Protein AF-S9SAC8-F1 (afdb_monomer)

InterPro domains:
  IPR001254 Serine proteases, trypsin domain [PF00089] (127-280)
  IPR008256 Peptidase S1B [PR00839] (104-121)
  IPR008256 Peptidase S1B [PR00839] (129-146)
  IPR009003 Peptidase S1, PA clan [SSF50494] (90-296)
  IPR018114 Serine proteases, trypsin family, histidine active site [PS00134] (140-145)
  IPR033116 Serine proteases, trypsin family, serine active site [PS00135] (265-276)
  IPR050966 Glutamyl Endopeptidase [PTHR15462] (78-291)

Secondary structure (DSSP, 8-state):
------------S-STTTTSSS--STTTS-S-SPTTS-HHHHGGGGGGTT----STTTTSSS--SPP-SS----SSSPTTS-HHHHT-SB--TTS-SBSTTB---EE--TTSTTGGGEEEEE-TTS-EEEEEE-SSSEEEE-SGGGB-TTS-B---SEEEET-BTTB-SEEEEEEEEE--TTTTTTTS-GGG--EEEEESS-HHHHH--PPB-PPPHHHHHHHHHH-EEEEEEE--GGGTT--EEEEEEEEEEE-TTSEEEE---B-TT-TTPEEEEEETTEEEEEEEEEEEE-HHHHT-SS--EEEEEETTTTHHHHHHHHHHHHHHHHTT-

Structure (mmCIF, N/CA/C/O backbone):
data_AF-S9SAC8-F1
#
_entry.id   AF-S9SAC8-F1
#
loop_
_atom_site.group_PDB
_atom_site.id
_atom_site.type_symbol
_atom_site.label_atom_id
_atom_site.label_alt_id
_atom_site.label_comp_id
_atom_site.label_asym_id
_atom_site.label_entity_id
_atom_site.label_seq_id
_atom_site.pdbx_PDB_ins_code
_atom_site.Cartn_x
_atom_site.Cartn_y
_atom_site.Cartn_z
_atom_site.occupancy
_atom_site.B_iso_or_equiv
_atom_site.auth_seq_id
_atom_site.auth_comp_id
_atom_site.auth_asym_id
_atom_site.auth_atom_id
_atom_site.pdbx_PDB_model_num
ATOM 1 N N . MET A 1 1 ? 20.741 -6.546 -42.392 1.00 36.16 1 MET A N 1
ATOM 2 C CA . MET A 1 1 ? 21.528 -6.594 -41.144 1.00 36.16 1 MET A CA 1
ATOM 3 C C . MET A 1 1 ? 22.143 -5.224 -40.923 1.00 36.16 1 MET A C 1
ATOM 5 O O . MET A 1 1 ? 23.195 -4.931 -41.472 1.00 36.16 1 MET A O 1
ATOM 9 N N . GLN A 1 2 ? 21.424 -4.373 -40.199 1.00 28.41 2 GLN A N 1
ATOM 10 C CA . GLN A 1 2 ? 21.960 -3.175 -39.559 1.00 28.41 2 GLN A CA 1
ATOM 11 C C . GLN A 1 2 ? 21.832 -3.422 -38.054 1.00 28.41 2 GLN A C 1
ATOM 13 O O . GLN A 1 2 ? 20.775 -3.898 -37.636 1.00 28.41 2 GLN A O 1
ATOM 18 N N . PRO A 1 3 ? 22.876 -3.168 -37.254 1.00 33.19 3 PRO A N 1
ATOM 19 C CA . PRO A 1 3 ? 22.752 -3.223 -35.812 1.00 33.19 3 PRO A CA 1
ATOM 20 C C . PRO A 1 3 ? 21.900 -2.030 -35.378 1.00 33.19 3 PRO A C 1
ATOM 22 O O . PRO A 1 3 ? 22.260 -0.879 -35.628 1.00 33.19 3 PRO A O 1
ATOM 25 N N . ILE A 1 4 ? 20.765 -2.301 -34.740 1.00 35.22 4 ILE A N 1
ATOM 26 C CA . ILE A 1 4 ? 20.113 -1.313 -33.885 1.00 35.22 4 ILE A CA 1
ATOM 27 C C . ILE A 1 4 ? 20.944 -1.306 -32.606 1.00 35.22 4 ILE A C 1
ATOM 29 O O . ILE A 1 4 ? 20.707 -2.072 -31.680 1.00 35.22 4 ILE A O 1
ATOM 33 N N . ALA A 1 5 ? 22.010 -0.508 -32.611 1.00 33.84 5 ALA A N 1
ATOM 34 C CA . ALA A 1 5 ? 22.588 -0.041 -31.370 1.00 33.84 5 ALA A CA 1
ATOM 35 C C . ALA A 1 5 ? 21.496 0.796 -30.699 1.00 33.84 5 ALA A C 1
ATOM 37 O O . ALA A 1 5 ? 21.160 1.877 -31.192 1.00 33.84 5 ALA A O 1
ATOM 38 N N . GLY A 1 6 ? 20.907 0.272 -29.625 1.00 34.03 6 GLY A N 1
ATOM 39 C CA . GLY A 1 6 ? 20.187 1.083 -28.657 1.00 34.03 6 GLY A CA 1
ATOM 40 C C . GLY A 1 6 ? 21.189 2.069 -28.078 1.00 34.03 6 GLY A C 1
ATOM 41 O O . GLY A 1 6 ? 21.917 1.763 -27.141 1.00 34.03 6 GLY A O 1
ATOM 42 N N . ALA A 1 7 ? 21.320 3.220 -28.727 1.00 35.00 7 ALA A N 1
ATOM 43 C CA . ALA A 1 7 ? 22.048 4.335 -28.174 1.00 35.00 7 ALA A CA 1
ATOM 44 C C . ALA A 1 7 ? 21.363 4.686 -26.852 1.00 35.00 7 ALA A C 1
ATOM 46 O O . ALA A 1 7 ? 20.216 5.132 -26.867 1.00 35.00 7 ALA A O 1
ATOM 47 N N . LEU A 1 8 ? 22.081 4.497 -25.742 1.00 41.84 8 LEU A N 1
ATOM 48 C CA . LEU A 1 8 ? 21.959 5.337 -24.556 1.00 41.84 8 LEU A CA 1
ATOM 49 C C . LEU A 1 8 ? 21.959 6.785 -25.070 1.00 41.84 8 LEU A C 1
ATOM 51 O O . LEU A 1 8 ? 23.011 7.339 -25.397 1.00 41.84 8 LEU A O 1
ATOM 55 N N . ARG A 1 9 ? 20.779 7.361 -25.315 1.00 43.81 9 ARG A N 1
ATOM 56 C CA . ARG A 1 9 ? 20.676 8.780 -25.646 1.00 43.81 9 ARG A CA 1
ATOM 57 C C . ARG A 1 9 ? 21.085 9.506 -24.372 1.00 43.81 9 ARG A C 1
ATOM 59 O O . ARG A 1 9 ? 20.457 9.301 -23.347 1.00 43.81 9 ARG A O 1
ATOM 66 N N . GLY A 1 10 ? 22.192 10.241 -24.481 1.00 51.31 10 GLY A N 1
ATOM 67 C CA . GLY A 1 10 ? 22.962 10.826 -23.390 1.00 51.31 10 GLY A CA 1
ATOM 68 C C . GLY A 1 10 ? 22.128 11.350 -22.234 1.00 51.31 10 GLY A C 1
ATOM 69 O O . GLY A 1 10 ? 21.327 12.262 -22.418 1.00 51.31 10 GLY A O 1
ATOM 70 N N . GLY A 1 11 ? 22.387 10.778 -21.066 1.00 62.06 11 GLY A N 1
ATOM 71 C CA . GLY A 1 11 ? 22.241 11.498 -19.819 1.00 62.06 11 GLY A CA 1
ATOM 72 C C . GLY A 1 11 ? 23.550 12.209 -19.473 1.00 62.06 11 GLY A C 1
ATOM 73 O O . GLY A 1 11 ? 24.598 11.945 -20.076 1.00 62.06 11 GLY A O 1
ATOM 74 N N . ASP A 1 12 ? 23.465 13.145 -18.544 1.00 84.31 12 ASP A N 1
ATOM 75 C CA . ASP A 1 12 ? 24.594 13.844 -17.951 1.00 84.31 12 ASP A CA 1
ATOM 76 C C . ASP A 1 12 ? 24.510 13.755 -16.422 1.00 84.31 12 ASP A C 1
ATOM 78 O O . ASP A 1 12 ? 23.585 13.169 -15.876 1.00 84.31 12 ASP A O 1
ATOM 82 N N . ASP A 1 13 ? 25.485 14.329 -15.727 1.00 90.69 13 ASP A N 1
ATOM 83 C CA . ASP A 1 13 ? 25.474 14.446 -14.265 1.00 90.69 13 ASP A CA 1
ATOM 84 C C . ASP A 1 13 ? 25.102 15.884 -13.870 1.00 90.69 13 ASP A C 1
ATOM 86 O O . ASP A 1 13 ? 25.772 16.535 -13.064 1.00 90.69 13 ASP A O 1
ATOM 90 N N . SER A 1 14 ? 24.094 16.460 -14.541 1.00 92.50 14 SER A N 1
ATOM 91 C CA . SER A 1 14 ? 23.656 17.835 -14.266 1.00 92.50 14 SER A CA 1
ATOM 92 C C . SER A 1 14 ? 22.873 17.966 -12.960 1.00 92.50 14 SER A C 1
ATOM 94 O O . SER A 1 14 ? 22.713 19.087 -12.460 1.00 92.50 14 SER A O 1
ATOM 96 N N . CYS A 1 15 ? 22.406 16.855 -12.383 1.00 91.19 15 CYS A N 1
ATOM 97 C CA . CYS A 1 15 ? 21.788 16.862 -11.072 1.00 91.19 15 CYS A CA 1
ATOM 98 C C . CYS A 1 15 ? 22.808 17.196 -9.981 1.00 91.19 15 CYS A C 1
ATOM 100 O O . CYS A 1 15 ? 23.969 16.797 -10.028 1.00 91.19 15 CYS A O 1
ATOM 102 N N . ARG A 1 16 ? 22.366 17.913 -8.942 1.00 91.62 16 ARG A N 1
ATOM 103 C CA . ARG A 1 16 ? 23.227 18.230 -7.792 1.00 91.62 16 ARG A CA 1
ATOM 104 C C . ARG A 1 16 ? 23.744 16.970 -7.091 1.00 91.62 16 ARG A C 1
ATOM 106 O O . ARG A 1 16 ? 24.840 17.023 -6.538 1.00 91.62 16 ARG A O 1
ATOM 113 N N . TRP A 1 17 ? 22.942 15.913 -7.087 1.00 86.19 17 TRP A N 1
ATOM 114 C CA . TRP A 1 17 ? 23.217 14.674 -6.372 1.00 86.19 17 TRP A CA 1
ATOM 115 C C . TRP A 1 17 ? 23.860 13.592 -7.243 1.00 86.19 17 TRP A C 1
ATOM 117 O O . TRP A 1 17 ? 24.130 12.517 -6.750 1.00 86.19 17 TRP A O 1
ATOM 127 N N . ALA A 1 18 ? 24.240 13.906 -8.488 1.00 87.62 18 ALA A N 1
ATOM 128 C CA . ALA A 1 18 ? 24.724 12.927 -9.465 1.00 87.62 18 ALA A CA 1
ATOM 129 C C . ALA A 1 18 ? 26.070 12.220 -9.151 1.00 87.62 18 ALA A C 1
ATOM 131 O O . ALA A 1 18 ? 26.739 11.699 -10.045 1.00 87.62 18 ALA A O 1
ATOM 132 N N . SER A 1 19 ? 26.594 12.354 -7.933 1.00 86.94 19 SER A N 1
ATOM 133 C CA . SER A 1 19 ? 27.869 11.774 -7.487 1.00 86.94 19 SER A CA 1
ATOM 134 C C . SER A 1 19 ? 27.909 11.598 -5.961 1.00 86.94 19 SER A C 1
ATOM 136 O O . SER A 1 19 ? 28.981 11.716 -5.347 1.00 86.94 19 SER A O 1
ATOM 138 N N . ASP A 1 20 ? 26.755 11.406 -5.326 1.00 82.44 20 ASP A N 1
ATOM 139 C CA . ASP A 1 20 ? 26.636 11.173 -3.887 1.00 82.44 20 ASP A CA 1
ATOM 140 C C . ASP A 1 20 ? 26.547 9.684 -3.505 1.00 82.44 20 ASP A C 1
ATOM 142 O O . ASP A 1 20 ? 26.630 9.361 -2.317 1.00 82.44 20 ASP A O 1
ATOM 146 N N . ARG A 1 21 ? 26.591 8.796 -4.511 1.00 81.88 21 ARG A N 1
ATOM 147 C CA . ARG A 1 21 ? 26.538 7.325 -4.428 1.00 81.88 21 ARG A CA 1
ATOM 148 C C . ARG A 1 21 ? 25.141 6.747 -4.208 1.00 81.88 21 ARG A C 1
ATOM 150 O O . ARG A 1 21 ? 25.050 5.551 -3.919 1.00 81.88 21 ARG A O 1
ATOM 157 N N . ALA A 1 22 ? 24.091 7.540 -4.365 1.00 80.88 22 ALA A N 1
ATOM 158 C CA . ALA A 1 22 ? 22.723 7.059 -4.467 1.00 80.88 22 ALA A CA 1
ATOM 159 C C . ALA A 1 22 ? 22.207 7.283 -5.890 1.00 80.88 22 ALA A C 1
ATOM 161 O O . ALA A 1 22 ? 22.483 8.306 -6.497 1.00 80.88 22 ALA A O 1
ATOM 162 N N . CYS A 1 23 ? 21.458 6.320 -6.436 1.00 83.88 23 CYS A N 1
ATOM 163 C CA . CYS A 1 23 ? 20.721 6.584 -7.665 1.00 83.88 23 CYS A CA 1
ATOM 164 C C . CYS A 1 23 ? 19.490 7.437 -7.336 1.00 83.88 23 CYS A C 1
ATOM 166 O O . CYS A 1 23 ? 18.627 7.021 -6.556 1.00 83.88 23 CYS A O 1
ATOM 168 N N . ASP A 1 24 ? 19.383 8.599 -7.972 1.00 82.81 24 ASP A N 1
ATOM 169 C CA . ASP A 1 24 ? 18.360 9.607 -7.689 1.00 82.81 24 ASP A CA 1
ATOM 170 C C . ASP A 1 24 ? 17.389 9.857 -8.845 1.00 82.81 24 ASP A C 1
ATOM 172 O O . ASP A 1 24 ? 16.493 10.704 -8.758 1.00 82.81 24 ASP A O 1
ATOM 176 N N . GLU A 1 25 ? 17.531 9.115 -9.938 1.00 85.88 25 GLU A N 1
ATOM 177 C CA . GLU A 1 25 ? 16.622 9.208 -11.074 1.00 85.88 25 GLU A CA 1
ATOM 178 C C . GLU A 1 25 ? 15.239 8.594 -10.778 1.00 85.88 25 GLU A C 1
ATOM 180 O O . GLU A 1 25 ? 15.109 7.636 -10.006 1.00 85.88 25 GLU A O 1
ATOM 185 N N . PRO A 1 26 ? 14.168 9.126 -11.391 1.00 80.94 26 PRO A N 1
ATOM 186 C CA . PRO A 1 26 ? 12.811 8.663 -11.139 1.00 80.94 26 PRO A CA 1
ATOM 187 C C . PRO A 1 26 ? 12.609 7.220 -11.614 1.00 80.94 26 PRO A C 1
ATOM 189 O O . PRO A 1 26 ? 12.956 6.857 -12.735 1.00 80.94 26 PRO A O 1
ATOM 192 N N . GLY A 1 27 ? 11.991 6.406 -10.756 1.00 76.44 27 GLY A N 1
ATOM 193 C CA . GLY A 1 27 ? 11.605 5.023 -11.055 1.00 76.44 27 GLY A CA 1
ATOM 194 C C . GLY A 1 27 ? 12.731 3.984 -10.971 1.00 76.44 27 GLY A C 1
ATOM 195 O O . GLY A 1 27 ? 12.483 2.802 -11.158 1.00 76.44 27 GLY A O 1
ATOM 196 N N . ILE A 1 28 ? 13.969 4.391 -10.705 1.00 79.50 28 ILE A N 1
ATOM 197 C CA . ILE A 1 28 ? 15.090 3.464 -10.448 1.00 79.50 28 ILE A CA 1
ATOM 198 C C . ILE A 1 28 ? 15.905 3.859 -9.211 1.00 79.50 28 ILE A C 1
ATOM 200 O O . ILE A 1 28 ? 16.907 3.222 -8.888 1.00 79.50 28 ILE A O 1
ATOM 204 N N . GLY A 1 29 ? 15.468 4.926 -8.547 1.00 77.25 29 GLY A N 1
ATOM 205 C CA . GLY A 1 29 ? 16.152 5.637 -7.487 1.00 77.25 29 GLY A CA 1
ATOM 206 C C . GLY A 1 29 ? 15.180 6.503 -6.685 1.00 77.25 29 GLY A C 1
ATOM 207 O O . GLY A 1 29 ? 13.957 6.347 -6.774 1.00 77.25 29 GLY A O 1
ATOM 208 N N . THR A 1 30 ? 15.708 7.448 -5.908 1.00 74.62 30 THR A N 1
ATOM 209 C CA . THR A 1 30 ? 14.894 8.302 -5.017 1.00 74.62 30 THR A CA 1
ATOM 210 C C . THR A 1 30 ? 13.912 9.207 -5.781 1.00 74.62 30 THR A C 1
ATOM 212 O O . THR A 1 30 ? 12.846 9.572 -5.267 1.00 74.62 30 THR A O 1
ATOM 215 N N . GLY A 1 31 ? 14.232 9.537 -7.036 1.00 79.31 31 GLY A N 1
ATOM 216 C CA . GLY A 1 31 ? 13.448 10.416 -7.897 1.00 79.31 31 GLY A CA 1
ATOM 217 C C . GLY A 1 31 ? 13.612 11.908 -7.602 1.00 79.31 31 GLY A C 1
ATOM 218 O O . GLY A 1 31 ? 12.776 12.691 -8.052 1.00 79.31 31 GLY A O 1
ATOM 219 N N . VAL A 1 32 ? 14.642 12.319 -6.848 1.00 82.06 32 VAL A N 1
ATOM 220 C CA . VAL A 1 32 ? 14.939 13.748 -6.613 1.00 82.06 32 VAL A CA 1
ATOM 221 C C . VAL A 1 32 ? 15.622 14.415 -7.810 1.00 82.06 32 VAL A C 1
ATOM 223 O O . VAL A 1 32 ? 15.560 15.640 -7.958 1.00 82.06 32 VAL A O 1
ATOM 226 N N . CYS A 1 33 ? 16.258 13.626 -8.675 1.00 85.81 33 CYS A N 1
ATOM 227 C CA . CYS A 1 33 ? 16.844 14.085 -9.925 1.00 85.81 33 CYS A CA 1
ATOM 228 C C . CYS A 1 33 ? 15.852 13.972 -11.084 1.00 85.81 33 CYS A C 1
ATOM 230 O O . CYS A 1 33 ? 14.841 13.274 -11.024 1.00 85.81 33 CYS A O 1
ATOM 232 N N . ALA A 1 34 ? 16.142 14.690 -12.168 1.00 88.19 34 ALA A N 1
ATOM 233 C CA . ALA A 1 34 ? 15.428 14.481 -13.416 1.00 88.19 34 ALA A CA 1
ATOM 234 C C . ALA A 1 34 ? 15.948 13.205 -14.093 1.00 88.19 34 ALA A C 1
ATOM 236 O O . ALA A 1 34 ? 17.098 12.809 -13.910 1.00 88.19 34 ALA A O 1
ATOM 237 N N . ASP A 1 35 ? 15.099 12.573 -14.896 1.00 89.50 35 ASP A N 1
ATOM 238 C CA . ASP A 1 35 ? 15.504 11.424 -15.703 1.00 89.50 35 ASP A CA 1
ATOM 239 C C . ASP A 1 35 ? 16.717 11.769 -16.579 1.00 89.50 35 ASP A C 1
ATOM 241 O O . ASP A 1 35 ? 16.740 12.806 -17.253 1.00 89.50 35 ASP A O 1
ATOM 245 N N . GLY A 1 36 ? 17.740 10.915 -16.548 1.00 88.38 36 GLY A N 1
ATOM 246 C CA . GLY A 1 36 ? 18.975 11.149 -17.288 1.00 88.38 36 GLY A CA 1
ATOM 247 C C . GLY A 1 36 ? 19.956 12.150 -16.682 1.00 88.38 36 GLY A C 1
ATOM 248 O O . GLY A 1 36 ? 20.924 12.451 -17.375 1.00 88.38 36 GLY A O 1
ATOM 249 N N . THR A 1 37 ? 19.737 12.692 -15.477 1.0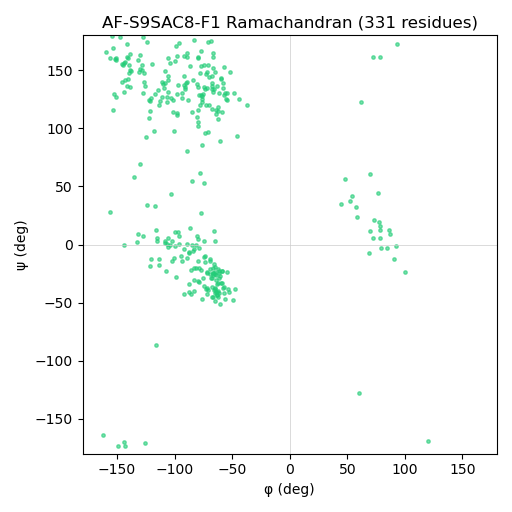0 91.44 37 THR A N 1
ATOM 250 C CA . THR A 1 37 ? 20.632 13.720 -14.900 1.00 91.44 37 THR A CA 1
ATOM 251 C C . THR A 1 37 ? 21.506 13.251 -13.738 1.00 91.44 37 THR A C 1
ATOM 253 O O . THR A 1 37 ? 22.284 14.051 -13.210 1.00 91.44 37 THR A O 1
ATOM 256 N N . ASP A 1 38 ? 21.407 11.975 -13.365 1.00 87.75 38 ASP A N 1
ATOM 257 C CA . ASP A 1 38 ? 22.283 11.290 -12.414 1.00 87.75 38 ASP A CA 1
ATOM 258 C C . ASP A 1 38 ? 22.769 9.968 -13.034 1.00 87.75 38 ASP A C 1
ATOM 260 O O . ASP A 1 38 ? 22.355 8.858 -12.700 1.00 87.75 38 ASP A O 1
ATOM 264 N N . THR A 1 39 ? 23.613 10.082 -14.057 1.00 90.44 39 THR A N 1
ATOM 265 C CA . THR A 1 39 ? 24.074 8.900 -14.794 1.00 90.44 39 THR A CA 1
ATOM 266 C C . THR A 1 39 ? 25.187 8.146 -14.093 1.00 90.44 39 THR A C 1
ATOM 268 O O . THR A 1 39 ? 25.278 6.928 -14.264 1.00 90.44 39 THR A O 1
ATOM 271 N N . THR A 1 40 ? 26.035 8.848 -13.341 1.00 89.75 40 THR A N 1
ATOM 272 C CA . THR A 1 40 ? 27.164 8.238 -12.640 1.00 89.75 40 THR A CA 1
ATOM 273 C C . THR A 1 40 ? 26.686 7.275 -11.558 1.00 89.75 40 THR A C 1
ATOM 275 O O . THR A 1 40 ? 27.138 6.124 -11.566 1.00 89.75 40 THR A O 1
ATOM 278 N N . ASP A 1 41 ? 25.748 7.677 -10.696 1.00 83.75 41 ASP A N 1
ATOM 279 C CA . ASP A 1 41 ? 25.304 6.813 -9.600 1.00 83.75 41 ASP A CA 1
ATOM 280 C C . ASP A 1 41 ? 24.229 5.810 -10.050 1.00 83.75 41 ASP A C 1
ATOM 282 O O . ASP A 1 41 ? 24.239 4.657 -9.613 1.00 83.75 41 ASP A O 1
ATOM 286 N N . CYS A 1 42 ? 23.394 6.150 -11.041 1.00 87.31 42 CYS A N 1
ATOM 287 C CA . CYS A 1 42 ? 22.419 5.208 -11.608 1.00 87.31 42 CYS A CA 1
ATOM 288 C C . CYS A 1 42 ? 22.981 4.229 -12.656 1.00 87.31 42 CYS A C 1
ATOM 290 O O . CYS A 1 42 ? 22.234 3.394 -13.180 1.00 87.31 42 CYS A O 1
ATOM 292 N N . ALA A 1 43 ? 24.272 4.281 -13.003 1.00 88.06 43 ALA A N 1
ATOM 293 C CA . ALA A 1 43 ? 24.865 3.380 -14.000 1.00 88.06 43 ALA A CA 1
ATOM 294 C C . ALA A 1 43 ? 24.612 1.871 -13.736 1.00 88.06 43 ALA A C 1
ATOM 296 O O . ALA A 1 43 ? 24.306 1.156 -14.699 1.00 88.06 43 ALA A O 1
ATOM 297 N N . PRO A 1 44 ? 24.677 1.353 -12.488 1.00 84.38 44 PRO A N 1
ATOM 298 C CA . PRO A 1 44 ? 24.427 -0.066 -12.191 1.00 84.38 44 PRO A CA 1
ATOM 299 C C . PRO A 1 44 ? 22.985 -0.522 -12.461 1.00 84.38 44 PRO A C 1
ATOM 301 O O . PRO A 1 44 ? 22.736 -1.708 -12.696 1.00 84.38 44 PRO A O 1
ATOM 304 N N . VAL A 1 45 ? 22.039 0.417 -12.447 1.00 84.12 45 VAL A N 1
ATOM 305 C CA . VAL A 1 45 ? 20.593 0.175 -12.562 1.00 84.12 45 VAL A CA 1
ATOM 306 C C . VAL A 1 45 ? 19.995 0.780 -13.833 1.00 84.12 45 VAL A C 1
ATOM 308 O O . VAL A 1 45 ? 18.796 0.687 -14.059 1.00 84.12 45 VAL A O 1
ATOM 311 N N . ALA A 1 46 ? 20.818 1.333 -14.729 1.00 85.88 46 ALA A N 1
ATOM 312 C CA . ALA A 1 46 ? 20.361 2.011 -15.944 1.00 85.88 46 ALA A CA 1
ATOM 313 C C . ALA A 1 46 ? 19.514 1.125 -16.881 1.00 85.88 46 ALA A C 1
ATOM 315 O O . ALA A 1 46 ? 18.714 1.632 -17.663 1.00 85.88 46 ALA A O 1
ATOM 316 N N . TRP A 1 47 ? 19.659 -0.199 -16.792 1.00 85.00 47 TRP A N 1
ATOM 317 C CA . TRP A 1 47 ? 18.848 -1.166 -17.535 1.00 85.00 47 TRP A CA 1
ATOM 318 C C . TRP A 1 47 ? 17.381 -1.226 -17.074 1.00 85.00 47 TRP A C 1
ATOM 320 O O . TRP A 1 47 ? 16.564 -1.799 -17.788 1.00 85.00 47 TRP A O 1
ATOM 330 N N . LEU A 1 48 ? 17.047 -0.630 -15.923 1.00 86.62 48 LEU A N 1
ATOM 331 C CA . LEU A 1 48 ? 15.687 -0.482 -15.396 1.00 86.62 48 LEU A CA 1
ATOM 332 C C . LEU A 1 48 ? 15.004 0.827 -15.810 1.00 86.62 48 LEU A C 1
ATOM 334 O O . LEU A 1 48 ? 13.828 1.022 -15.515 1.00 86.62 48 LEU A O 1
ATOM 338 N N . ARG A 1 49 ? 15.695 1.732 -16.512 1.00 86.50 49 ARG A N 1
ATOM 339 C CA . ARG A 1 49 ? 15.088 3.002 -16.933 1.00 86.50 49 ARG A CA 1
ATOM 340 C C . ARG A 1 49 ? 13.892 2.759 -17.848 1.00 86.50 49 ARG A C 1
ATOM 342 O O . ARG A 1 49 ? 14.002 2.037 -18.840 1.00 86.50 49 ARG A O 1
ATOM 349 N N . HIS A 1 50 ? 12.774 3.409 -17.524 1.00 88.00 50 HIS A N 1
ATOM 350 C CA . HIS A 1 50 ? 11.491 3.293 -18.235 1.00 88.00 50 HIS A CA 1
ATOM 351 C C . HIS A 1 50 ? 10.933 1.870 -18.295 1.00 88.00 50 HIS A C 1
ATOM 353 O O . HIS A 1 50 ? 10.184 1.537 -19.213 1.00 88.00 50 HIS A O 1
ATOM 359 N N . ARG A 1 51 ? 11.344 1.028 -17.349 1.00 91.25 51 ARG A N 1
ATOM 360 C CA . ARG A 1 51 ? 10.904 -0.348 -17.232 1.00 91.25 51 ARG A CA 1
ATOM 361 C C . ARG A 1 51 ? 10.028 -0.502 -16.005 1.00 91.25 51 ARG A C 1
ATOM 363 O O . ARG A 1 51 ? 10.360 0.008 -14.941 1.00 91.25 51 ARG A O 1
ATOM 370 N N . ASP A 1 52 ? 8.949 -1.247 -16.159 1.00 92.56 52 ASP A N 1
ATOM 371 C CA . ASP A 1 52 ? 8.027 -1.573 -15.087 1.00 92.56 52 ASP A CA 1
ATOM 372 C C . ASP A 1 52 ? 7.493 -3.011 -15.246 1.00 92.56 52 ASP A C 1
ATOM 374 O O . ASP A 1 52 ? 7.982 -3.811 -16.054 1.00 92.56 52 ASP A O 1
ATOM 378 N N . ASN A 1 53 ? 6.546 -3.355 -14.391 1.00 94.06 53 ASN A N 1
ATOM 379 C CA . ASN A 1 53 ? 5.846 -4.623 -14.253 1.00 94.06 53 ASN A CA 1
ATOM 380 C C . ASN A 1 53 ? 4.322 -4.403 -14.364 1.00 94.06 53 ASN A C 1
ATOM 382 O O . ASN A 1 53 ? 3.531 -5.052 -13.677 1.00 94.06 53 ASN A O 1
ATOM 386 N N . SER A 1 54 ? 3.889 -3.440 -15.184 1.00 94.56 54 SER A N 1
ATOM 387 C CA . SER A 1 54 ? 2.472 -3.086 -15.347 1.00 94.56 54 SER A CA 1
ATOM 388 C C . SER A 1 54 ? 1.657 -4.103 -16.165 1.00 94.56 54 SER A C 1
ATOM 390 O O . SER A 1 54 ? 0.417 -4.053 -16.179 1.00 94.56 54 SER A O 1
ATOM 392 N N . CYS A 1 55 ? 2.304 -5.069 -16.823 1.00 94.94 55 CYS A N 1
ATOM 393 C CA . CYS A 1 55 ? 1.609 -6.144 -17.523 1.00 94.94 55 CYS A CA 1
ATOM 394 C C . CYS A 1 55 ? 0.972 -7.168 -16.559 1.00 94.94 55 CYS A C 1
ATOM 396 O O . CYS A 1 55 ? 1.530 -7.484 -15.518 1.00 94.94 55 CYS A O 1
ATOM 398 N N . ILE A 1 56 ? -0.176 -7.770 -16.916 1.00 91.56 56 ILE A N 1
ATOM 399 C CA . ILE A 1 56 ? -0.868 -8.772 -16.059 1.00 91.56 56 ILE A CA 1
ATOM 400 C C . ILE A 1 56 ? -0.109 -10.076 -15.877 1.00 91.56 56 ILE A C 1
ATOM 402 O O . ILE A 1 56 ? -0.434 -10.865 -14.993 1.00 91.56 56 ILE A O 1
ATOM 406 N N . THR A 1 57 ? 0.817 -10.353 -16.779 1.00 93.25 57 THR A N 1
ATOM 407 C CA . THR A 1 57 ? 1.668 -11.531 -16.705 1.00 93.25 57 THR A CA 1
ATOM 408 C C . THR A 1 57 ? 3.054 -11.188 -16.196 1.00 93.25 57 THR A C 1
ATOM 410 O O . THR A 1 57 ? 3.853 -12.102 -16.047 1.00 93.25 57 THR A O 1
ATOM 413 N N . ALA A 1 58 ? 3.307 -9.918 -15.837 1.00 89.44 58 ALA A N 1
ATOM 414 C CA . ALA A 1 58 ? 4.484 -9.589 -15.061 1.00 89.44 58 ALA A CA 1
ATOM 415 C C . ALA A 1 58 ? 4.460 -10.461 -13.806 1.00 89.44 58 ALA A C 1
ATOM 417 O O . ALA A 1 58 ? 3.459 -10.498 -13.088 1.00 89.44 58 ALA A O 1
ATOM 418 N N . PHE A 1 59 ? 5.532 -11.212 -13.587 1.00 95.12 59 PHE A N 1
ATOM 419 C CA . PHE A 1 59 ? 5.717 -12.191 -12.519 1.00 95.12 59 PHE A CA 1
ATOM 420 C C . PHE A 1 59 ? 5.199 -13.628 -12.760 1.00 95.12 59 PHE A C 1
ATOM 422 O O . PHE A 1 59 ? 5.186 -14.408 -11.796 1.00 95.12 59 PHE A O 1
ATOM 429 N N . ASP A 1 60 ? 4.839 -14.029 -13.982 1.00 94.38 60 ASP A N 1
ATOM 430 C CA . ASP A 1 60 ? 4.457 -15.414 -14.315 1.00 94.38 60 ASP A CA 1
ATOM 431 C C . ASP A 1 60 ? 5.644 -16.329 -14.703 1.00 94.38 60 ASP A C 1
ATOM 433 O O . ASP A 1 60 ? 5.499 -17.556 -14.785 1.00 94.38 60 ASP A O 1
ATOM 437 N N . GLY A 1 61 ? 6.838 -15.748 -14.849 1.00 94.62 61 GLY A N 1
ATOM 438 C CA . GLY A 1 61 ? 8.081 -16.444 -15.184 1.00 94.62 61 GLY A CA 1
ATOM 439 C C . GLY A 1 61 ? 8.324 -16.614 -16.685 1.00 94.62 61 GLY A C 1
ATOM 440 O O . GLY A 1 61 ? 9.252 -17.335 -17.070 1.00 94.62 61 GLY A O 1
ATOM 441 N N . VAL A 1 62 ? 7.515 -15.979 -17.534 1.00 95.62 62 VAL A N 1
ATOM 442 C CA . VAL A 1 62 ? 7.654 -15.968 -18.988 1.00 95.62 62 VAL A CA 1
ATOM 443 C C . VAL A 1 62 ? 7.803 -14.531 -19.460 1.00 95.62 62 VAL A C 1
ATOM 445 O O . VAL A 1 62 ? 6.908 -13.728 -19.285 1.00 95.62 62 VAL A O 1
ATOM 448 N N . CYS A 1 63 ? 8.888 -14.226 -20.173 1.00 96.88 63 CYS A N 1
ATOM 449 C CA . CYS A 1 63 ? 9.000 -12.928 -20.830 1.00 96.88 63 CYS A CA 1
ATOM 450 C C . CYS A 1 63 ? 7.919 -12.769 -21.914 1.00 96.88 63 CYS A C 1
ATOM 452 O O . CYS A 1 63 ? 7.939 -13.445 -22.951 1.00 96.88 63 CYS A O 1
ATOM 454 N N . ASN A 1 64 ? 6.984 -11.857 -21.683 1.00 96.50 64 ASN A N 1
ATOM 455 C CA . ASN A 1 64 ? 5.831 -11.602 -22.532 1.00 96.50 64 ASN A CA 1
ATOM 456 C C . ASN A 1 64 ? 5.954 -10.332 -23.378 1.00 96.50 64 ASN A C 1
ATOM 458 O O . ASN A 1 64 ? 5.067 -10.032 -24.178 1.00 96.50 64 ASN A O 1
ATOM 462 N N . GLU A 1 65 ? 7.054 -9.596 -23.266 1.00 96.81 65 GLU A N 1
ATOM 463 C CA . GLU A 1 65 ? 7.345 -8.454 -24.139 1.00 96.81 65 GLU A CA 1
ATOM 464 C C . GLU A 1 65 ? 7.597 -8.897 -25.598 1.00 96.81 65 GLU A C 1
ATOM 466 O O . GLU A 1 65 ? 7.826 -10.080 -25.880 1.00 96.81 65 GLU A O 1
ATOM 471 N N . PRO A 1 66 ? 7.570 -7.983 -26.586 1.00 97.44 66 PRO A N 1
ATOM 472 C CA . PRO A 1 66 ? 8.044 -8.288 -27.931 1.00 97.44 66 PRO A CA 1
ATOM 473 C C . PRO A 1 66 ? 9.519 -8.702 -27.903 1.00 97.44 66 PRO A C 1
ATOM 475 O O . PRO A 1 66 ? 10.318 -8.137 -27.161 1.00 97.44 66 PRO A O 1
ATOM 478 N N . SER A 1 67 ? 9.903 -9.671 -28.737 1.00 94.94 67 SER A N 1
ATOM 479 C CA . SER A 1 67 ? 11.289 -10.149 -28.782 1.00 94.94 67 SER A CA 1
ATOM 480 C C . SER A 1 67 ? 12.272 -9.020 -29.110 1.00 94.94 67 SER A C 1
ATOM 482 O O . SER A 1 67 ? 12.023 -8.217 -30.014 1.00 94.94 67 SER A O 1
ATOM 484 N N . SER A 1 68 ? 13.411 -9.008 -28.422 1.00 90.25 68 SER A N 1
ATOM 485 C CA . SER A 1 68 ? 14.463 -8.007 -28.586 1.00 90.25 68 SER A CA 1
ATOM 486 C C . SER A 1 68 ? 15.815 -8.665 -28.885 1.00 90.25 68 SER A C 1
ATOM 488 O O . SER A 1 68 ? 15.903 -9.861 -29.171 1.00 90.25 68 SER A O 1
ATOM 490 N N . ALA A 1 69 ? 16.887 -7.871 -28.876 1.00 88.81 69 ALA A N 1
ATOM 491 C CA . ALA A 1 69 ? 18.240 -8.411 -28.954 1.00 88.81 69 ALA A CA 1
ATOM 492 C C . ALA A 1 69 ? 18.663 -9.112 -27.648 1.00 88.81 69 ALA A C 1
ATOM 494 O O . ALA A 1 69 ? 19.545 -9.969 -27.685 1.00 88.81 69 ALA A O 1
ATOM 495 N N . GLU A 1 70 ? 18.054 -8.747 -26.517 1.00 87.00 70 GLU A N 1
ATOM 496 C CA . GLU A 1 70 ? 18.389 -9.244 -25.181 1.00 87.00 70 GLU A CA 1
ATOM 497 C C . GLU A 1 70 ? 17.639 -10.533 -24.810 1.00 87.00 70 GLU A C 1
ATOM 499 O O . GLU A 1 70 ? 18.202 -11.389 -24.129 1.00 87.00 70 GLU A O 1
ATOM 504 N N . PHE A 1 71 ? 16.394 -10.703 -25.266 1.00 90.50 71 PHE A N 1
ATOM 505 C CA . PHE A 1 71 ? 15.547 -11.838 -24.886 1.00 90.50 71 PHE A CA 1
ATOM 506 C C . PHE A 1 71 ? 14.536 -12.230 -25.972 1.00 90.50 71 PHE A C 1
ATOM 508 O O . PHE A 1 71 ? 14.178 -11.460 -26.867 1.00 90.50 71 PHE A O 1
ATOM 515 N N . GLN A 1 72 ? 14.031 -13.459 -25.864 1.00 93.81 72 GLN A N 1
ATOM 516 C CA . GLN A 1 72 ? 12.961 -13.979 -26.709 1.00 93.81 72 GLN A CA 1
ATOM 517 C C . GLN A 1 72 ? 11.632 -13.906 -25.954 1.00 93.81 72 GLN A C 1
ATOM 519 O O . GLN A 1 72 ? 11.323 -14.807 -25.181 1.00 93.81 72 GLN A O 1
ATOM 524 N N . GLY A 1 73 ? 10.850 -12.859 -26.206 1.00 94.69 73 GLY A N 1
ATOM 525 C CA . GLY A 1 73 ? 9.489 -12.742 -25.683 1.00 94.69 73 GLY A CA 1
ATOM 526 C C . GLY A 1 73 ? 8.411 -13.139 -26.696 1.00 94.69 73 GLY A C 1
ATOM 527 O O . GLY A 1 73 ? 8.718 -13.383 -27.874 1.00 94.69 73 GLY A O 1
ATOM 528 N N . ASP A 1 74 ? 7.161 -13.239 -26.239 1.00 95.44 74 ASP A N 1
ATOM 529 C CA . ASP A 1 74 ? 6.008 -13.680 -27.039 1.00 95.44 74 ASP A CA 1
ATOM 530 C C . ASP A 1 74 ? 5.027 -12.568 -27.459 1.00 95.44 74 ASP A C 1
ATOM 532 O O . ASP A 1 74 ? 4.094 -12.836 -28.223 1.00 95.44 74 ASP A O 1
ATOM 536 N N . GLY A 1 75 ? 5.271 -11.324 -27.031 1.00 95.19 75 GLY A N 1
ATOM 537 C CA . GLY A 1 75 ? 4.536 -10.133 -27.461 1.00 95.19 75 GLY A CA 1
ATOM 538 C C . GLY A 1 75 ? 3.114 -9.992 -26.912 1.00 95.19 75 GLY A C 1
ATOM 539 O O . GLY A 1 75 ? 2.309 -9.298 -27.535 1.00 95.19 75 GLY A O 1
ATOM 540 N N . ARG A 1 76 ? 2.770 -10.650 -25.797 1.00 95.88 76 ARG A N 1
ATOM 541 C CA . ARG A 1 76 ? 1.491 -10.419 -25.095 1.00 95.88 76 ARG A CA 1
ATOM 542 C C . ARG A 1 76 ? 1.460 -9.113 -24.301 1.00 95.88 76 ARG A C 1
ATOM 544 O O . ARG A 1 76 ? 0.377 -8.556 -24.137 1.00 95.88 76 ARG A O 1
ATOM 551 N N . CYS A 1 77 ? 2.612 -8.650 -23.831 1.00 95.94 77 CYS A N 1
ATOM 552 C CA . CYS A 1 77 ? 2.784 -7.394 -23.110 1.00 95.94 77 CYS A CA 1
ATOM 553 C C . CYS A 1 77 ? 3.319 -6.298 -24.032 1.00 95.94 77 CYS A C 1
ATOM 555 O O . CYS A 1 77 ? 3.956 -6.570 -25.056 1.00 95.94 77 CYS A O 1
ATOM 557 N N . GLU A 1 78 ? 3.086 -5.044 -23.649 1.00 95.50 78 GLU A N 1
ATOM 558 C CA . GLU A 1 78 ? 3.799 -3.918 -24.247 1.00 95.50 78 GLU A CA 1
ATOM 559 C C . GLU A 1 78 ? 5.287 -3.996 -23.869 1.00 95.50 78 GLU A C 1
ATOM 561 O O . GLU A 1 78 ? 5.658 -4.573 -22.846 1.00 95.50 78 GLU A O 1
ATOM 566 N N . ALA A 1 79 ? 6.167 -3.458 -24.712 1.00 95.19 79 ALA A N 1
ATOM 567 C CA . ALA A 1 79 ? 7.594 -3.452 -24.399 1.00 95.19 79 ALA A CA 1
ATOM 568 C C . ALA A 1 79 ? 7.853 -2.696 -23.085 1.00 95.19 79 ALA A C 1
ATOM 570 O O . ALA A 1 79 ? 7.229 -1.665 -22.851 1.00 95.19 79 ALA A O 1
ATOM 571 N N . LEU A 1 80 ? 8.819 -3.173 -22.293 1.00 94.31 80 LEU A N 1
ATOM 572 C CA . LEU A 1 80 ? 9.230 -2.607 -21.003 1.00 94.31 80 LEU A CA 1
ATOM 573 C C . LEU A 1 80 ? 8.220 -2.751 -19.846 1.00 94.31 80 LEU A C 1
ATOM 575 O O . LEU A 1 80 ? 8.437 -2.132 -18.810 1.00 94.31 80 LEU A O 1
ATOM 579 N N . THR A 1 81 ? 7.158 -3.554 -19.990 1.00 95.06 81 THR A N 1
ATOM 580 C CA . THR A 1 81 ? 6.093 -3.705 -18.970 1.00 95.06 81 THR A CA 1
ATOM 581 C C . THR A 1 81 ? 6.088 -5.049 -18.234 1.00 95.06 81 THR A C 1
ATOM 583 O O . THR A 1 81 ? 5.204 -5.312 -17.416 1.00 95.06 81 THR A O 1
ATOM 586 N N . ASP A 1 82 ? 7.054 -5.921 -18.530 1.00 95.19 82 ASP A N 1
ATOM 587 C CA . ASP A 1 82 ? 7.223 -7.242 -17.920 1.00 95.19 82 ASP A CA 1
ATOM 588 C C . ASP A 1 82 ? 8.706 -7.470 -17.572 1.00 95.19 82 ASP A C 1
ATOM 590 O O . ASP A 1 82 ? 9.428 -8.354 -18.046 1.00 95.19 82 ASP A O 1
ATOM 594 N N . THR A 1 83 ? 9.213 -6.557 -16.753 1.00 93.12 83 THR A N 1
ATOM 595 C CA . THR A 1 83 ? 10.641 -6.463 -16.451 1.00 93.12 83 THR A CA 1
ATOM 596 C C . THR A 1 83 ? 11.131 -7.603 -15.575 1.00 93.12 83 THR A C 1
ATOM 598 O O . THR A 1 83 ? 12.223 -8.123 -15.818 1.00 93.12 83 THR A O 1
ATOM 601 N N . ALA A 1 84 ? 10.327 -8.018 -14.597 1.00 93.31 84 ALA A N 1
ATOM 602 C CA . ALA A 1 84 ? 10.655 -9.098 -13.679 1.00 93.31 84 ALA A CA 1
ATOM 603 C C . ALA A 1 84 ? 10.967 -10.411 -14.411 1.00 93.31 84 ALA A C 1
ATOM 605 O O . ALA A 1 84 ? 11.882 -11.130 -13.994 1.00 93.31 84 ALA A O 1
ATOM 606 N N . ASP A 1 85 ? 10.264 -10.706 -15.508 1.00 94.31 85 ASP A N 1
ATOM 607 C CA . ASP A 1 85 ? 10.450 -11.955 -16.244 1.00 94.31 85 ASP A CA 1
ATOM 608 C C . ASP A 1 85 ? 11.354 -11.798 -17.482 1.00 94.31 85 ASP A C 1
ATOM 610 O O . ASP A 1 85 ? 12.072 -12.741 -17.826 1.00 94.31 85 ASP A O 1
ATOM 614 N N . CYS A 1 86 ? 11.421 -10.614 -18.109 1.00 94.38 86 CYS A N 1
ATOM 615 C CA . CYS A 1 86 ? 12.311 -10.372 -19.256 1.00 94.38 86 CYS A CA 1
ATOM 616 C C . CYS A 1 86 ? 13.758 -10.023 -18.881 1.00 94.38 86 CYS A C 1
ATOM 618 O O . CYS A 1 86 ? 14.692 -10.490 -19.536 1.00 94.38 86 CYS A O 1
ATOM 620 N N . MET A 1 87 ? 13.965 -9.216 -17.838 1.00 91.56 87 MET A N 1
ATOM 621 C CA . MET A 1 87 ? 15.302 -8.798 -17.382 1.00 91.56 87 MET A CA 1
ATOM 622 C C . MET A 1 87 ? 15.764 -9.561 -16.137 1.00 91.56 87 MET A C 1
ATOM 624 O O . MET A 1 87 ? 16.952 -9.565 -15.804 1.00 91.56 87 MET A O 1
ATOM 628 N N . GLY A 1 88 ? 14.835 -10.253 -15.481 1.00 90.31 88 GLY A N 1
ATOM 629 C CA . GLY A 1 88 ? 15.066 -10.968 -14.241 1.00 90.31 88 GLY A CA 1
ATOM 630 C C . GLY A 1 88 ? 14.742 -10.123 -13.014 1.00 90.31 88 GLY A C 1
ATOM 631 O O . GLY A 1 88 ? 14.462 -8.929 -13.077 1.00 90.31 88 GLY A O 1
ATOM 632 N N . ARG A 1 89 ? 14.792 -10.786 -11.860 1.00 89.88 89 ARG A N 1
ATOM 633 C CA . ARG A 1 89 ? 14.305 -10.238 -10.587 1.00 89.88 89 ARG A CA 1
ATOM 634 C C . ARG A 1 89 ? 15.398 -9.684 -9.686 1.00 89.88 89 ARG A C 1
ATOM 636 O O . ARG A 1 89 ? 15.094 -9.238 -8.593 1.00 89.88 89 ARG A O 1
ATOM 643 N N . LEU A 1 90 ? 16.668 -9.762 -10.079 1.00 86.00 90 LEU A N 1
ATOM 644 C CA . LEU A 1 90 ? 17.761 -9.269 -9.240 1.00 86.00 90 LEU A CA 1
ATOM 645 C C . LEU A 1 90 ? 17.760 -7.743 -9.216 1.00 86.00 90 LEU A C 1
ATOM 647 O O . LEU A 1 90 ? 17.649 -7.100 -10.259 1.00 86.00 90 LEU A O 1
ATOM 651 N N . ARG A 1 91 ? 17.922 -7.182 -8.022 1.00 80.94 91 ARG A N 1
ATOM 652 C CA . ARG A 1 91 ? 17.926 -5.740 -7.793 1.00 80.94 91 ARG A CA 1
ATOM 653 C C . ARG A 1 91 ? 19.269 -5.369 -7.161 1.00 80.94 91 ARG A C 1
ATOM 655 O O . ARG A 1 91 ? 19.577 -5.882 -6.086 1.00 80.94 91 ARG A O 1
ATOM 662 N N . PRO A 1 92 ? 20.120 -4.587 -7.851 1.00 69.56 92 PRO A N 1
ATOM 663 C CA . PRO A 1 92 ? 21.371 -4.102 -7.274 1.00 69.56 92 PRO A CA 1
ATOM 664 C C . PRO A 1 92 ? 21.102 -3.314 -5.989 1.00 69.56 92 PRO A C 1
ATOM 666 O O . PRO A 1 92 ? 20.033 -2.729 -5.852 1.00 69.56 92 PRO A O 1
ATOM 669 N N . ALA A 1 93 ? 22.059 -3.282 -5.062 1.00 63.28 93 ALA A N 1
ATOM 670 C CA . ALA A 1 93 ? 21.900 -2.554 -3.798 1.00 63.28 93 ALA A CA 1
ATOM 671 C C . ALA A 1 93 ? 21.716 -1.038 -4.010 1.00 63.28 93 ALA A C 1
ATOM 673 O O . ALA A 1 93 ? 21.201 -0.349 -3.138 1.00 63.28 93 ALA A O 1
ATOM 674 N N . GLU A 1 94 ? 22.144 -0.542 -5.171 1.00 60.66 94 GLU A N 1
ATOM 675 C CA . GLU A 1 94 ? 22.035 0.841 -5.623 1.00 60.66 94 GLU A CA 1
ATOM 676 C C . GLU A 1 94 ? 20.631 1.192 -6.146 1.00 60.66 94 GLU A C 1
ATOM 678 O O . GLU A 1 94 ? 20.274 2.367 -6.175 1.00 60.66 94 GLU A O 1
ATOM 683 N N . ALA A 1 95 ? 19.819 0.195 -6.532 1.00 59.31 95 ALA A N 1
ATOM 684 C CA . ALA A 1 95 ? 18.386 0.400 -6.723 1.00 59.31 95 ALA A CA 1
ATOM 685 C C . ALA A 1 95 ? 17.796 0.512 -5.320 1.00 59.31 95 ALA A C 1
ATOM 687 O O . ALA A 1 95 ? 17.536 -0.500 -4.677 1.00 59.31 95 ALA A O 1
ATOM 688 N N . MET A 1 96 ? 17.623 1.735 -4.821 1.00 55.22 96 MET A N 1
ATOM 689 C CA . MET A 1 96 ? 17.067 1.974 -3.485 1.00 55.22 96 MET A CA 1
ATOM 690 C C . MET A 1 96 ? 15.603 1.511 -3.335 1.00 55.22 96 MET A C 1
ATOM 692 O O . MET A 1 96 ? 15.028 1.684 -2.264 1.00 55.22 96 MET A O 1
ATOM 696 N N . ASP A 1 97 ? 15.011 0.895 -4.364 1.00 57.50 97 ASP A N 1
ATOM 697 C CA . ASP A 1 97 ? 13.745 0.175 -4.266 1.00 57.50 97 ASP A CA 1
ATOM 698 C C . ASP A 1 97 ? 13.879 -1.089 -3.399 1.00 57.50 97 ASP A C 1
ATOM 700 O O . ASP A 1 97 ? 14.843 -1.857 -3.494 1.00 57.50 97 ASP A O 1
ATOM 704 N N . HIS A 1 98 ? 12.895 -1.306 -2.525 1.00 66.88 98 HIS A N 1
ATOM 705 C CA . HIS A 1 98 ? 13.044 -2.086 -1.295 1.00 66.88 98 HIS A CA 1
ATOM 706 C C . HIS A 1 98 ? 12.872 -3.592 -1.499 1.00 66.88 98 HIS A C 1
ATOM 708 O O . HIS A 1 98 ? 12.082 -4.241 -0.830 1.00 66.88 98 HIS A O 1
ATOM 714 N N . PHE A 1 99 ? 13.642 -4.155 -2.423 1.00 71.75 99 PHE A N 1
ATOM 715 C CA . PHE A 1 99 ? 13.540 -5.549 -2.847 1.00 71.75 99 PHE A CA 1
ATOM 716 C C . PHE A 1 99 ? 14.579 -6.469 -2.191 1.00 71.75 99 PHE A C 1
ATOM 718 O O . PHE A 1 99 ? 14.805 -7.565 -2.669 1.00 71.75 99 PHE A O 1
ATOM 725 N N . PHE A 1 100 ? 15.322 -6.029 -1.168 1.00 75.62 100 PHE A N 1
ATOM 726 C CA . PHE A 1 100 ? 16.323 -6.851 -0.450 1.00 75.62 100 PHE A CA 1
ATOM 727 C C . PHE A 1 100 ? 17.257 -7.691 -1.363 1.00 75.62 100 PHE A C 1
ATOM 729 O O . PHE A 1 100 ? 17.669 -8.804 -1.027 1.00 75.62 100 PHE A O 1
ATOM 736 N N . GLY A 1 101 ? 17.612 -7.150 -2.537 1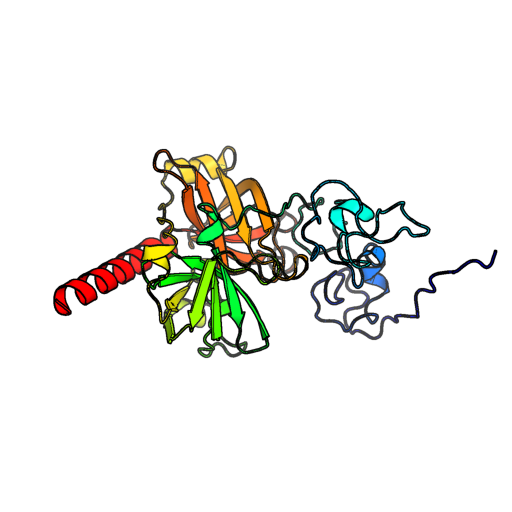.00 77.62 101 GLY A N 1
ATOM 737 C CA . GLY A 1 101 ? 18.449 -7.801 -3.554 1.00 77.62 101 GLY A CA 1
ATOM 738 C C . GLY A 1 101 ? 17.701 -8.616 -4.623 1.00 77.62 101 GLY A C 1
ATOM 739 O O . GLY A 1 101 ? 18.298 -8.979 -5.645 1.00 77.62 101 GLY A O 1
ATOM 740 N N . ARG A 1 102 ? 16.408 -8.901 -4.439 1.00 85.38 102 ARG A N 1
ATOM 741 C CA . ARG A 1 102 ? 15.552 -9.606 -5.397 1.00 85.38 102 ARG A CA 1
ATOM 742 C C . ARG A 1 102 ? 14.078 -9.217 -5.255 1.00 85.38 102 ARG A C 1
ATOM 744 O O . ARG A 1 102 ? 13.507 -9.377 -4.199 1.00 85.38 102 ARG A O 1
ATOM 751 N N . ASP A 1 103 ? 13.446 -8.863 -6.368 1.00 90.25 103 ASP A N 1
ATOM 752 C CA . ASP A 1 103 ? 12.001 -8.641 -6.446 1.00 90.25 103 ASP A CA 1
ATOM 753 C C . ASP A 1 103 ? 11.226 -9.970 -6.328 1.00 90.25 103 ASP A C 1
ATOM 755 O O . ASP A 1 103 ? 11.078 -10.749 -7.284 1.00 90.25 103 ASP A O 1
ATOM 759 N N . ASP A 1 104 ? 10.775 -10.253 -5.114 1.00 92.69 104 ASP A N 1
ATOM 760 C CA . ASP A 1 104 ? 10.051 -11.445 -4.686 1.00 92.69 104 ASP A CA 1
ATOM 761 C C . ASP A 1 104 ? 8.531 -11.294 -4.838 1.00 92.69 104 ASP A C 1
ATOM 763 O O . ASP A 1 104 ? 7.776 -12.240 -4.563 1.00 92.69 104 ASP A O 1
ATOM 767 N N . ARG A 1 105 ? 8.071 -10.138 -5.330 1.00 95.25 105 ARG A N 1
ATOM 768 C CA . ARG A 1 105 ? 6.649 -9.870 -5.522 1.00 95.25 105 ARG A CA 1
ATOM 769 C C . ARG A 1 105 ? 6.023 -10.758 -6.599 1.00 95.25 105 ARG A C 1
ATOM 771 O O . ARG A 1 105 ? 6.675 -11.395 -7.440 1.00 95.25 105 ARG A O 1
ATOM 778 N N . TYR A 1 106 ? 4.701 -10.823 -6.528 1.00 96.19 106 TYR A N 1
ATOM 779 C CA . TYR A 1 106 ? 3.825 -11.461 -7.502 1.00 96.19 106 TYR A CA 1
ATOM 780 C C . TYR A 1 106 ? 2.513 -10.679 -7.599 1.00 96.19 106 TYR A C 1
ATOM 782 O O . TYR A 1 106 ? 2.112 -10.023 -6.637 1.00 96.19 106 TYR A O 1
ATOM 790 N N . LEU A 1 107 ? 1.813 -10.783 -8.729 1.00 96.06 107 LEU A N 1
ATOM 791 C CA . LEU A 1 107 ? 0.462 -10.233 -8.839 1.00 96.06 107 LEU A CA 1
ATOM 792 C C . LEU A 1 107 ? -0.540 -11.126 -8.108 1.00 96.06 107 LEU A C 1
ATOM 794 O O . LEU A 1 107 ? -0.578 -12.343 -8.311 1.00 96.06 107 LEU A O 1
ATOM 798 N N . VAL A 1 108 ? -1.361 -10.519 -7.254 1.00 96.19 108 VAL A N 1
ATOM 799 C CA . VAL A 1 108 ? -2.311 -11.252 -6.411 1.00 96.19 108 VAL A CA 1
ATOM 800 C C . VAL A 1 108 ? -3.664 -11.448 -7.106 1.00 96.19 108 VAL A C 1
ATOM 802 O O . VAL A 1 108 ? -4.027 -10.723 -8.032 1.00 96.19 108 VAL A O 1
ATOM 805 N N . ASP A 1 109 ? -4.463 -12.408 -6.631 1.00 96.19 109 ASP A N 1
ATOM 806 C CA . ASP A 1 109 ? -5.867 -12.526 -7.043 1.00 96.19 109 ASP A CA 1
ATOM 807 C C . ASP A 1 109 ? -6.725 -11.513 -6.271 1.00 96.19 109 ASP A C 1
ATOM 809 O O . ASP A 1 109 ? -7.088 -11.724 -5.111 1.00 96.19 109 ASP A O 1
ATOM 813 N N . THR A 1 110 ? -7.082 -10.413 -6.932 1.00 97.31 110 THR A N 1
ATOM 814 C CA . THR A 1 110 ? -7.868 -9.316 -6.348 1.00 97.31 110 THR A CA 1
ATOM 815 C C . THR A 1 110 ? -9.355 -9.633 -6.167 1.00 97.31 110 THR A C 1
ATOM 817 O O . THR A 1 110 ? -10.119 -8.772 -5.729 1.00 97.31 110 THR A O 1
ATOM 820 N N . THR A 1 111 ? -9.806 -10.852 -6.486 1.00 97.00 111 THR A N 1
ATOM 821 C CA . THR A 1 111 ? -11.212 -11.268 -6.339 1.00 97.00 111 THR A CA 1
ATOM 822 C C . THR A 1 111 ? -11.510 -11.978 -5.014 1.00 97.00 111 THR A C 1
ATOM 824 O O . THR A 1 111 ? -12.678 -12.160 -4.645 1.00 97.00 111 THR A O 1
ATOM 827 N N . VAL A 1 112 ? -10.472 -12.329 -4.248 1.00 96.88 112 VAL A N 1
ATOM 828 C CA . VAL A 1 112 ? -10.572 -13.077 -2.986 1.00 96.88 112 VAL A CA 1
ATOM 829 C C . VAL A 1 112 ? -10.021 -12.285 -1.802 1.00 96.88 112 VAL A C 1
ATOM 831 O O . VAL A 1 112 ? -9.200 -11.387 -1.966 1.00 96.88 112 VAL A O 1
ATOM 834 N N . LEU A 1 113 ? -10.481 -12.591 -0.582 1.00 96.88 113 LEU A N 1
ATOM 835 C CA . LEU A 1 113 ? -9.834 -12.054 0.620 1.00 96.88 113 LEU A CA 1
ATOM 836 C C . LEU A 1 113 ? -8.452 -12.702 0.803 1.00 96.88 113 LEU A C 1
ATOM 838 O O . LEU A 1 113 ? -8.317 -13.899 0.537 1.00 96.88 113 LEU A O 1
ATOM 842 N N . PRO A 1 114 ? -7.455 -11.945 1.287 1.00 97.94 114 PRO A N 1
ATOM 843 C CA . PRO A 1 114 ? -7.576 -10.577 1.803 1.00 97.94 114 PRO A CA 1
ATOM 844 C C . PRO A 1 114 ? -7.545 -9.484 0.719 1.00 97.94 114 PRO A C 1
ATOM 846 O O . PRO A 1 114 ? -8.060 -8.391 0.934 1.00 97.94 114 PRO A O 1
ATOM 849 N N . PHE A 1 115 ? -7.027 -9.794 -0.467 1.00 98.31 115 PHE A N 1
ATOM 850 C CA . PHE A 1 115 ? -6.662 -8.821 -1.500 1.00 98.31 115 PHE A CA 1
ATOM 851 C C . PHE A 1 115 ? -7.824 -8.013 -2.085 1.00 98.31 115 PHE A C 1
ATOM 853 O O . PHE A 1 115 ? -7.653 -6.844 -2.408 1.00 98.31 115 PHE A O 1
ATOM 860 N N . ARG A 1 116 ? -9.039 -8.569 -2.156 1.00 98.06 116 ARG A N 1
ATOM 861 C CA . ARG A 1 116 ? -10.220 -7.825 -2.637 1.00 98.06 116 ARG A CA 1
ATOM 862 C C . ARG A 1 116 ? -10.624 -6.644 -1.749 1.00 98.06 116 ARG A C 1
ATOM 864 O O . ARG A 1 116 ? -11.389 -5.792 -2.194 1.00 98.06 116 ARG A O 1
ATOM 871 N N . ALA A 1 117 ? -10.168 -6.629 -0.494 1.00 98.56 117 ALA A N 1
ATOM 872 C CA . ALA A 1 117 ? -10.394 -5.539 0.453 1.00 98.56 117 ALA A CA 1
ATOM 873 C C . ALA A 1 117 ? -9.304 -4.454 0.377 1.00 98.56 117 ALA A C 1
ATOM 875 O O . ALA A 1 117 ? -9.487 -3.376 0.943 1.00 98.56 117 ALA A O 1
ATOM 876 N N . VAL A 1 118 ? -8.197 -4.727 -0.320 1.00 98.81 118 VAL A N 1
ATOM 877 C CA . VAL A 1 118 ? -7.079 -3.802 -0.533 1.00 98.81 118 VAL A CA 1
ATOM 878 C C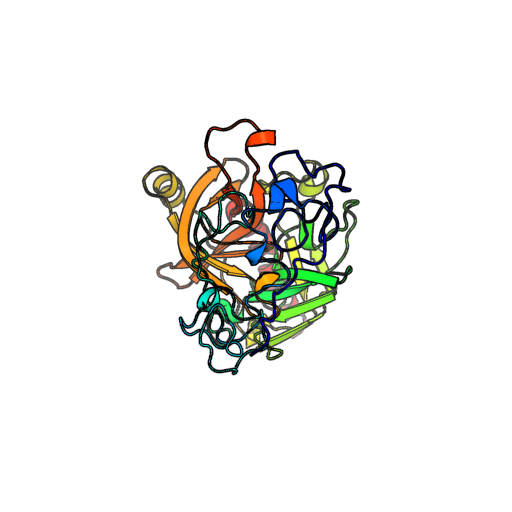 . VAL A 1 118 ? -7.330 -3.009 -1.813 1.00 98.81 118 VAL A C 1
ATOM 880 O O . VAL A 1 118 ? -7.731 -3.569 -2.836 1.00 98.81 118 VAL A O 1
ATOM 883 N N . GLY A 1 119 ? -7.135 -1.697 -1.778 1.00 98.56 119 GLY A N 1
ATOM 884 C CA . GLY A 1 119 ? -7.469 -0.812 -2.890 1.00 98.56 119 GLY A CA 1
ATOM 885 C C . GLY A 1 119 ? -6.489 0.331 -3.093 1.00 98.56 119 GLY A C 1
ATOM 886 O O . GLY A 1 119 ? -5.794 0.739 -2.165 1.00 98.56 119 GLY A O 1
ATOM 887 N N . LEU A 1 120 ? -6.476 0.839 -4.324 1.00 98.50 120 LEU A N 1
ATOM 888 C CA . LEU A 1 120 ? -5.701 2.007 -4.720 1.00 98.50 120 LEU A CA 1
ATOM 889 C C . LEU A 1 120 ? -6.405 3.267 -4.209 1.00 98.50 120 LEU A C 1
ATOM 891 O O . LEU A 1 120 ? -7.595 3.469 -4.471 1.00 98.50 120 LEU A O 1
ATOM 895 N N . LEU A 1 121 ? -5.664 4.114 -3.503 1.00 98.25 121 LEU A N 1
ATOM 896 C CA . LEU A 1 121 ? -6.048 5.471 -3.139 1.00 98.25 121 LEU A CA 1
ATOM 897 C C . LEU A 1 121 ? -5.409 6.445 -4.127 1.00 98.25 121 LEU A C 1
ATOM 899 O O . LEU A 1 121 ? -4.197 6.631 -4.122 1.00 98.25 121 LEU A O 1
ATOM 903 N N . THR A 1 122 ? -6.224 7.086 -4.963 1.00 97.31 122 THR A N 1
ATOM 904 C CA . THR A 1 122 ? -5.746 8.149 -5.859 1.00 97.31 122 THR A CA 1
ATOM 905 C C . THR A 1 122 ? -5.613 9.447 -5.076 1.00 97.31 122 THR A C 1
ATOM 907 O O . THR A 1 122 ? -6.619 9.981 -4.598 1.00 97.31 122 THR A O 1
ATOM 910 N N . LEU A 1 123 ? -4.393 9.959 -4.954 1.00 94.56 123 LEU A N 1
ATOM 911 C CA . LEU A 1 123 ? -4.082 11.182 -4.222 1.00 94.56 123 LEU A CA 1
ATOM 912 C C . LEU A 1 123 ? -4.462 12.438 -5.023 1.00 94.56 123 LEU A C 1
ATOM 914 O O . LEU A 1 123 ? -4.792 12.381 -6.211 1.00 94.56 123 LEU A O 1
ATOM 918 N N . ALA A 1 124 ? -4.481 13.592 -4.354 1.00 88.00 124 ALA A N 1
ATOM 919 C CA . ALA A 1 124 ? -4.924 14.847 -4.960 1.00 88.00 124 ALA A CA 1
ATOM 920 C C . ALA A 1 124 ? -3.976 15.372 -6.055 1.00 88.00 124 ALA A C 1
ATOM 922 O O . ALA A 1 124 ? -4.434 16.029 -6.991 1.00 88.00 124 ALA A O 1
ATOM 923 N N . ASP A 1 125 ? -2.690 15.056 -5.942 1.00 85.31 125 ASP A N 1
ATOM 924 C CA . ASP A 1 125 ? -1.606 15.388 -6.871 1.00 85.31 125 ASP A CA 1
ATOM 925 C C . ASP A 1 125 ? -1.490 14.408 -8.057 1.00 85.31 125 ASP A C 1
ATOM 927 O O . ASP A 1 125 ? -0.698 14.630 -8.972 1.00 85.31 125 ASP A O 1
ATOM 931 N N . GLY A 1 126 ? -2.309 13.351 -8.075 1.00 85.88 126 GLY A N 1
ATOM 932 C CA . GLY A 1 126 ? -2.268 12.285 -9.076 1.00 85.88 126 GLY A CA 1
ATOM 933 C C . GLY A 1 126 ? -1.394 11.089 -8.690 1.00 85.88 126 GLY A C 1
ATOM 934 O O . GLY A 1 126 ? -1.355 10.124 -9.452 1.00 85.88 126 GLY A O 1
ATOM 935 N N . GLY A 1 127 ? -0.738 11.123 -7.526 1.00 89.38 127 GLY A N 1
ATOM 936 C CA . GLY A 1 127 ? -0.033 9.982 -6.952 1.00 89.38 127 GLY A CA 1
ATOM 937 C C . GLY A 1 127 ? -0.971 8.862 -6.492 1.00 89.38 127 GLY A C 1
ATOM 938 O O . GLY A 1 127 ? -2.203 8.975 -6.524 1.00 89.38 127 GLY A O 1
ATOM 939 N N . GLY A 1 128 ? -0.373 7.759 -6.049 1.00 94.25 128 GLY A N 1
ATOM 940 C CA . GLY A 1 128 ? -1.080 6.593 -5.532 1.00 94.25 128 GLY A CA 1
ATOM 941 C C . GLY A 1 128 ? -0.573 6.200 -4.150 1.00 94.25 128 GLY A C 1
ATOM 942 O O . GLY A 1 128 ? 0.628 6.224 -3.909 1.00 94.25 128 GLY A O 1
ATOM 943 N N . CYS A 1 129 ? -1.498 5.816 -3.277 1.00 97.19 129 CYS A N 1
ATOM 944 C CA . CYS A 1 129 ? -1.233 5.053 -2.059 1.00 97.19 129 CYS A CA 1
ATOM 945 C C . CYS A 1 129 ? -2.083 3.778 -2.058 1.00 97.19 129 CYS A C 1
ATOM 947 O O . CYS A 1 129 ? -2.988 3.602 -2.877 1.00 97.19 129 CYS A O 1
ATOM 949 N N . THR A 1 130 ? -1.860 2.920 -1.076 1.00 98.69 130 THR A N 1
ATOM 950 C CA . THR A 1 130 ? -2.682 1.747 -0.804 1.00 98.69 130 THR A CA 1
ATOM 951 C C . THR A 1 130 ? -3.544 1.975 0.434 1.00 98.69 130 THR A C 1
ATOM 953 O O . THR A 1 130 ? -3.131 2.618 1.389 1.00 98.69 130 THR A O 1
ATOM 956 N N . GLY A 1 131 ? -4.759 1.431 0.447 1.00 98.62 131 GLY A N 1
ATOM 957 C CA . GLY A 1 131 ? -5.585 1.365 1.650 1.00 98.62 131 GLY A CA 1
ATOM 958 C C . GLY A 1 131 ? -6.341 0.047 1.754 1.00 98.62 131 GLY A C 1
ATOM 959 O O . GLY A 1 131 ? -6.540 -0.650 0.759 1.00 98.62 131 GLY A O 1
ATOM 960 N N . THR A 1 132 ? -6.800 -0.298 2.955 1.00 98.94 132 THR A N 1
ATOM 961 C CA . THR A 1 132 ? -7.513 -1.558 3.216 1.00 98.94 132 THR A CA 1
ATOM 962 C C . THR A 1 132 ? -8.845 -1.330 3.913 1.00 98.94 132 THR A C 1
ATOM 964 O O . THR A 1 132 ? -8.901 -0.649 4.932 1.00 98.94 132 THR A O 1
ATOM 967 N N . LEU A 1 133 ? -9.927 -1.929 3.407 1.00 98.88 133 LEU A N 1
ATOM 968 C CA . LEU A 1 133 ? -11.227 -1.922 4.086 1.00 98.88 133 LEU A CA 1
ATOM 969 C C . LEU A 1 133 ? -11.128 -2.641 5.439 1.00 98.88 133 LEU A C 1
ATOM 971 O O . LEU A 1 133 ? -10.865 -3.843 5.488 1.00 98.88 133 LEU A O 1
ATOM 975 N N . VAL A 1 134 ? -11.394 -1.909 6.522 1.00 98.81 134 VAL A N 1
ATOM 976 C CA . VAL A 1 134 ? -11.468 -2.428 7.905 1.00 98.81 134 VAL A CA 1
ATOM 977 C C . VAL A 1 134 ? -12.878 -2.343 8.489 1.00 98.81 134 VAL A C 1
ATOM 979 O O . VAL A 1 134 ? -13.167 -2.977 9.499 1.00 98.81 134 VAL A O 1
ATOM 982 N N . GLY A 1 135 ? -13.774 -1.608 7.823 1.00 98.38 135 GLY A N 1
ATOM 983 C CA . GLY A 1 135 ? -15.181 -1.459 8.187 1.00 98.38 135 GLY A CA 1
ATOM 984 C C . GLY A 1 135 ? -16.098 -1.370 6.980 1.00 98.38 135 GLY A C 1
ATOM 985 O O . GLY A 1 135 ? -15.676 -1.573 5.842 1.00 98.38 135 GLY A O 1
ATOM 986 N N . ARG A 1 136 ? -17.365 -1.024 7.219 1.00 98.12 136 ARG A N 1
ATOM 987 C CA . ARG A 1 136 ? -18.373 -0.855 6.167 1.00 98.12 136 ARG A CA 1
ATOM 988 C C . ARG A 1 136 ?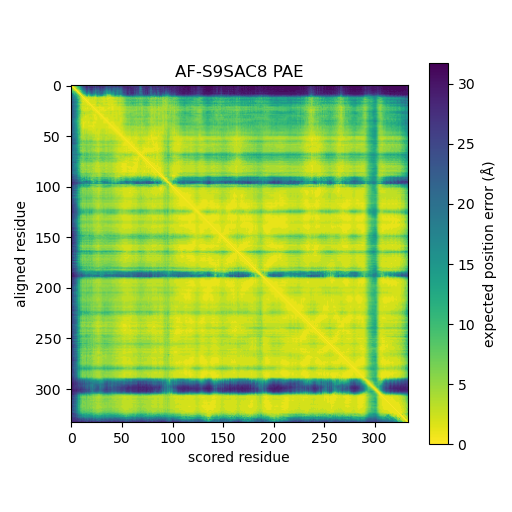 -17.993 0.275 5.211 1.00 98.12 136 ARG A C 1
ATOM 990 O O . ARG A 1 136 ? -18.093 0.098 3.994 1.00 98.12 136 ARG A O 1
ATOM 997 N N . ARG A 1 137 ? -17.553 1.411 5.763 1.00 98.44 137 ARG A N 1
ATOM 998 C CA . ARG A 1 137 ? -17.098 2.612 5.039 1.00 98.44 137 ARG A CA 1
ATOM 999 C C . ARG A 1 137 ? -15.718 3.091 5.490 1.00 98.44 137 ARG A C 1
ATOM 1001 O O . ARG A 1 137 ? -15.294 4.166 5.073 1.00 98.44 137 ARG A O 1
ATOM 1008 N N . THR A 1 138 ? -15.029 2.326 6.329 1.00 98.81 138 THR A N 1
ATOM 1009 C CA . THR A 1 138 ? -13.730 2.703 6.889 1.00 98.81 138 THR A CA 1
ATOM 1010 C C . THR A 1 138 ? -12.605 1.961 6.176 1.00 98.81 138 THR A C 1
ATOM 1012 O O . THR A 1 138 ? -12.608 0.729 6.099 1.00 98.81 138 THR A O 1
ATOM 1015 N N . VAL A 1 139 ? -11.636 2.723 5.673 1.00 98.88 139 VAL A N 1
ATOM 1016 C CA . VAL A 1 139 ? -10.406 2.235 5.041 1.00 98.88 139 VAL A CA 1
ATOM 1017 C C . VAL A 1 139 ? -9.210 2.704 5.873 1.00 98.88 139 VAL A C 1
ATOM 1019 O O . VAL A 1 139 ? -9.114 3.880 6.208 1.00 98.88 139 VAL A O 1
ATOM 1022 N N . LEU A 1 140 ? -8.312 1.785 6.213 1.00 98.94 140 LEU A N 1
ATOM 1023 C CA . LEU A 1 140 ? -7.050 2.040 6.907 1.00 98.94 140 LEU A CA 1
ATOM 1024 C C . LEU A 1 140 ? -5.935 2.292 5.880 1.00 98.94 140 LEU A C 1
ATOM 1026 O O . LEU A 1 140 ? -5.860 1.577 4.882 1.00 98.94 140 LEU A O 1
ATOM 1030 N N . THR A 1 141 ? -5.103 3.305 6.116 1.00 98.69 141 THR A N 1
ATOM 1031 C CA . THR A 1 141 ? -3.985 3.735 5.251 1.00 98.69 141 THR A CA 1
ATOM 1032 C C . THR A 1 141 ? -2.914 4.446 6.093 1.00 98.69 141 THR A C 1
ATOM 1034 O O . THR A 1 141 ? -3.096 4.599 7.301 1.00 98.69 141 THR A O 1
ATOM 1037 N N . ALA A 1 142 ? -1.813 4.896 5.489 1.00 97.06 142 ALA A N 1
ATOM 1038 C CA . ALA A 1 142 ? -0.826 5.769 6.130 1.00 97.06 142 ALA A CA 1
ATOM 1039 C C . ALA A 1 142 ? -1.338 7.220 6.269 1.00 97.06 142 ALA A C 1
ATOM 1041 O O . ALA A 1 142 ? -2.196 7.657 5.494 1.00 97.06 142 ALA A O 1
ATOM 1042 N N . ALA A 1 143 ? -0.822 7.972 7.246 1.00 96.25 143 ALA A N 1
ATOM 1043 C CA . ALA A 1 143 ? -1.216 9.363 7.486 1.00 96.25 143 ALA A CA 1
ATOM 1044 C C . ALA A 1 143 ? -0.671 10.314 6.419 1.00 96.25 143 ALA A C 1
ATOM 1046 O O . ALA A 1 143 ? -1.398 11.204 5.977 1.00 96.25 143 ALA A O 1
ATOM 1047 N N . HIS A 1 144 ? 0.554 10.096 5.940 1.00 93.50 144 HIS A N 1
ATOM 1048 C CA . HIS A 1 144 ? 1.115 10.913 4.861 1.00 93.50 144 HIS A CA 1
ATOM 1049 C C . HIS A 1 144 ? 0.297 10.826 3.558 1.00 93.50 144 HIS A C 1
ATOM 1051 O O . HIS A 1 144 ? 0.310 11.754 2.762 1.00 93.50 144 HIS A O 1
ATOM 1057 N N . CYS A 1 145 ? -0.491 9.762 3.358 1.00 95.31 145 CYS A N 1
ATOM 1058 C CA . CYS A 1 145 ? -1.388 9.633 2.205 1.00 95.31 145 CYS A CA 1
ATOM 1059 C C . CYS A 1 145 ? -2.631 10.539 2.277 1.00 95.31 145 CYS A C 1
ATOM 1061 O O . CYS A 1 145 ? -3.397 10.596 1.317 1.00 95.31 145 CYS A O 1
ATOM 1063 N N . VAL A 1 146 ? -2.902 11.191 3.413 1.00 96.06 146 VAL A N 1
ATOM 1064 C CA . VAL A 1 146 ? -4.054 12.100 3.579 1.00 96.06 146 VAL A CA 1
ATOM 1065 C C . VAL A 1 146 ? -3.629 13.543 3.848 1.00 96.06 146 VAL A C 1
ATOM 1067 O O . VAL A 1 146 ? -4.457 14.371 4.242 1.00 96.06 146 VAL A O 1
ATOM 1070 N N . LEU A 1 147 ? -2.345 13.840 3.650 1.00 93.00 147 LEU A N 1
ATOM 1071 C CA . LEU A 1 147 ? -1.717 15.125 3.921 1.00 93.00 147 LEU A CA 1
ATOM 1072 C C . LEU A 1 147 ? -0.943 15.611 2.688 1.00 93.00 147 LEU A C 1
ATOM 1074 O O . LEU A 1 147 ? -0.478 14.801 1.893 1.00 93.00 147 LEU A O 1
ATOM 1078 N N . ASP A 1 148 ? -0.837 16.929 2.517 1.00 89.25 148 ASP A N 1
ATOM 1079 C CA . ASP A 1 148 ? 0.120 17.534 1.583 1.00 89.25 148 ASP A CA 1
ATOM 1080 C C . ASP A 1 148 ? 1.519 17.660 2.217 1.00 89.25 148 ASP A C 1
ATOM 1082 O O . ASP A 1 148 ? 1.717 17.347 3.395 1.00 89.25 148 ASP A O 1
ATOM 1086 N N . GLU A 1 149 ? 2.503 18.118 1.437 1.00 82.12 149 GLU A N 1
ATOM 1087 C CA . GLU A 1 149 ? 3.890 18.299 1.897 1.00 82.12 149 GLU A CA 1
ATOM 1088 C C . GLU A 1 149 ? 4.006 19.322 3.041 1.00 82.12 149 GLU A C 1
ATOM 1090 O O . GLU A 1 149 ? 4.931 19.261 3.852 1.00 82.12 149 GLU A O 1
ATOM 1095 N N . GLU A 1 150 ? 3.056 20.255 3.144 1.00 85.38 150 GLU A N 1
ATOM 1096 C CA . GLU A 1 150 ? 2.973 21.230 4.228 1.00 85.38 150 GLU A CA 1
ATOM 1097 C C . GLU A 1 150 ? 2.237 20.704 5.477 1.00 85.38 150 GLU A C 1
ATOM 1099 O O . GLU A 1 150 ? 2.126 21.422 6.478 1.00 85.38 150 GLU A O 1
ATOM 1104 N N . GLY A 1 151 ? 1.749 19.461 5.451 1.00 86.00 151 GLY A N 1
ATOM 1105 C CA . GLY A 1 151 ? 1.039 18.823 6.557 1.00 86.00 151 GLY A CA 1
ATOM 1106 C C . GLY A 1 151 ? -0.416 19.276 6.716 1.00 86.00 151 GLY A C 1
ATOM 1107 O O . GLY A 1 151 ? -1.005 19.101 7.789 1.00 86.00 151 GLY A O 1
ATOM 1108 N N . HIS A 1 152 ? -1.026 19.864 5.685 1.00 89.94 152 HIS A N 1
ATOM 1109 C CA . HIS A 1 152 ? -2.461 20.128 5.655 1.00 89.94 152 HIS A CA 1
ATOM 1110 C C . HIS A 1 152 ? -3.232 18.924 5.127 1.00 89.94 152 HIS A C 1
ATOM 1112 O O . HIS A 1 152 ? -2.740 18.129 4.338 1.00 89.94 152 HIS A O 1
ATOM 1118 N N . LEU A 1 153 ? -4.497 18.818 5.536 1.00 93.31 153 LEU A N 1
ATOM 1119 C CA . LEU A 1 153 ? -5.385 17.762 5.066 1.00 93.31 153 LEU A CA 1
ATOM 1120 C C . LEU A 1 153 ? -5.601 17.852 3.547 1.00 93.31 153 LEU A C 1
ATOM 1122 O O . LEU A 1 153 ? -6.270 18.768 3.063 1.00 93.31 153 LEU A O 1
ATOM 1126 N N . ALA A 1 154 ? -5.135 16.830 2.835 1.00 94.81 154 ALA A N 1
ATOM 1127 C CA . ALA A 1 154 ? -5.333 16.627 1.409 1.00 94.81 154 ALA A CA 1
ATOM 1128 C C . ALA A 1 154 ? -5.951 15.240 1.199 1.00 94.81 154 ALA A C 1
ATOM 1130 O O . ALA A 1 154 ? -5.266 14.223 1.135 1.00 94.81 154 ALA A O 1
ATOM 1131 N N . LEU A 1 155 ? -7.285 15.183 1.143 1.00 96.69 155 LEU A N 1
ATOM 1132 C CA . LEU A 1 155 ? -7.981 13.904 1.011 1.00 96.69 155 LEU A CA 1
ATOM 1133 C C . LEU A 1 155 ? -7.619 13.217 -0.316 1.00 96.69 155 LEU A C 1
ATOM 1135 O O . LEU A 1 155 ? -7.700 13.868 -1.368 1.00 96.69 155 LEU A O 1
ATOM 1139 N N . PRO A 1 156 ? -7.357 11.895 -0.302 1.00 97.19 156 PRO A N 1
ATOM 1140 C CA . PRO A 1 156 ? -7.431 11.096 -1.513 1.00 97.19 156 PRO A CA 1
ATOM 1141 C C . PRO A 1 156 ? -8.781 11.318 -2.195 1.00 97.19 156 PRO A C 1
ATOM 1143 O O . PRO A 1 156 ? -9.794 11.571 -1.545 1.00 97.19 156 PRO A O 1
ATOM 1146 N N . GLN A 1 157 ? -8.828 11.239 -3.516 1.00 97.38 157 GLN A N 1
ATOM 1147 C CA . GLN A 1 157 ? -10.053 11.510 -4.262 1.00 97.38 157 GLN A CA 1
ATOM 1148 C C . GLN A 1 157 ? -10.944 10.269 -4.360 1.00 97.38 157 GLN A C 1
ATOM 1150 O O . GLN A 1 157 ? -12.172 10.358 -4.239 1.00 97.38 157 GLN A O 1
ATOM 1155 N N . ILE A 1 158 ? -10.330 9.115 -4.619 1.00 98.19 158 ILE A N 1
ATOM 1156 C CA . ILE A 1 158 ? -11.000 7.863 -4.967 1.00 98.19 158 ILE A CA 1
ATOM 1157 C C . ILE A 1 158 ? -10.298 6.698 -4.273 1.00 98.19 158 ILE A C 1
ATOM 1159 O O . ILE A 1 158 ? -9.075 6.666 -4.201 1.00 98.19 158 ILE A O 1
ATOM 1163 N N . PHE A 1 159 ? -11.096 5.732 -3.820 1.00 98.69 159 PHE A N 1
ATOM 1164 C CA . PHE A 1 159 ? -10.650 4.409 -3.399 1.00 98.69 159 PHE A CA 1
ATOM 1165 C C . PHE A 1 159 ? -11.184 3.344 -4.370 1.00 98.69 159 PHE A C 1
ATOM 1167 O O . PHE A 1 159 ? -12.404 3.253 -4.570 1.00 98.69 159 PHE A O 1
ATOM 1174 N N . GLU A 1 160 ? -10.298 2.543 -4.971 1.00 98.56 160 GLU A N 1
ATOM 1175 C CA . GLU A 1 160 ? -10.641 1.448 -5.896 1.00 98.56 160 GLU A CA 1
ATOM 1176 C C . GLU A 1 160 ? -10.179 0.098 -5.337 1.00 98.56 160 GLU A C 1
ATOM 1178 O O . GLU A 1 160 ? -9.021 -0.287 -5.464 1.00 98.56 160 GLU A O 1
ATOM 1183 N N . ALA A 1 161 ? -11.103 -0.628 -4.702 1.00 98.62 161 ALA A N 1
ATOM 1184 C CA . ALA A 1 161 ? -10.833 -1.919 -4.072 1.00 98.62 161 ALA A CA 1
ATOM 1185 C C . ALA A 1 161 ? -10.646 -3.031 -5.111 1.00 98.62 161 ALA A C 1
ATO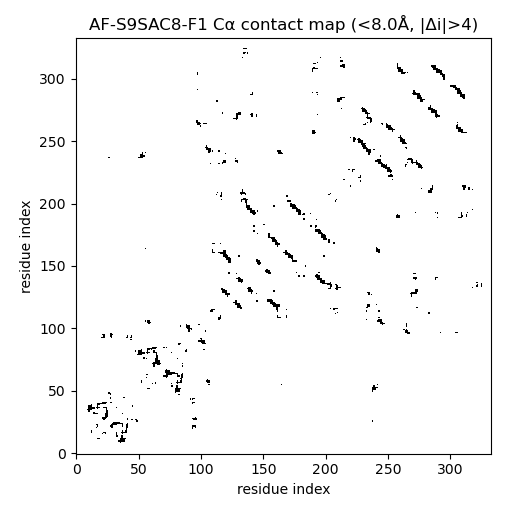M 1187 O O . ALA A 1 161 ? -11.467 -3.172 -6.029 1.00 98.62 161 ALA A O 1
ATOM 1188 N N . GLY A 1 162 ? -9.603 -3.843 -4.927 1.00 98.06 162 GLY A N 1
ATOM 1189 C CA . GLY A 1 162 ? -9.247 -4.962 -5.794 1.00 98.06 162 GLY A CA 1
ATOM 1190 C C . GLY A 1 162 ? -9.105 -4.562 -7.262 1.00 98.06 162 GLY A C 1
ATOM 1191 O O . GLY A 1 162 ? -9.635 -5.253 -8.136 1.00 98.06 162 GLY A O 1
ATOM 1192 N N . LEU A 1 163 ? -8.487 -3.406 -7.516 1.00 97.62 163 LEU A N 1
ATOM 1193 C CA . LEU A 1 163 ? -8.123 -2.951 -8.847 1.00 97.62 163 LEU A CA 1
ATOM 1194 C C . LEU A 1 163 ? -7.035 -3.874 -9.422 1.00 97.62 163 LEU A C 1
ATOM 1196 O O . LEU A 1 163 ? -6.073 -4.219 -8.749 1.00 97.62 163 LEU A O 1
ATOM 1200 N N . GLN A 1 164 ? -7.243 -4.324 -10.652 1.00 95.12 164 GLN A N 1
ATOM 1201 C CA . GLN A 1 164 ? -6.299 -5.097 -11.447 1.00 95.12 164 GLN A CA 1
ATOM 1202 C C . GLN A 1 164 ? -6.624 -4.820 -12.915 1.00 95.12 164 GLN A C 1
ATOM 1204 O O . GLN A 1 164 ? -7.726 -5.146 -13.374 1.00 95.12 164 GLN A O 1
ATOM 1209 N N . GLN A 1 165 ? -5.706 -4.196 -13.652 1.00 85.69 165 GLN A N 1
ATOM 1210 C CA . GLN A 1 165 ? -5.891 -3.839 -15.068 1.00 85.69 165 GLN A CA 1
ATOM 1211 C C . GLN A 1 165 ? -7.228 -3.145 -15.393 1.00 85.69 165 GLN A C 1
ATOM 1213 O O . GLN A 1 165 ? -8.045 -3.641 -16.180 1.00 85.69 165 GLN A O 1
ATOM 1218 N N . GLY A 1 166 ? -7.520 -2.025 -14.732 1.00 89.19 166 GLY A N 1
ATOM 1219 C CA . GLY A 1 166 ? -8.761 -1.269 -14.921 1.00 89.19 166 GLY A CA 1
ATOM 1220 C C . GLY A 1 166 ? -10.041 -1.960 -14.426 1.00 89.19 166 GLY A C 1
ATOM 1221 O O . GLY A 1 166 ? -11.116 -1.344 -14.409 1.00 89.19 166 GLY A O 1
ATOM 1222 N N . ARG A 1 167 ? -9.974 -3.230 -13.999 1.00 94.50 167 ARG A N 1
ATOM 1223 C CA . ARG A 1 167 ? -11.087 -3.948 -13.367 1.00 94.50 167 ARG A CA 1
ATOM 1224 C C . ARG A 1 167 ? -10.975 -3.799 -11.864 1.00 94.50 167 ARG A C 1
ATOM 1226 O O . ARG A 1 167 ? -9.937 -4.084 -11.299 1.00 94.50 167 ARG A O 1
ATOM 1233 N N . ARG A 1 168 ? -12.066 -3.418 -11.212 1.00 97.19 168 ARG A N 1
ATOM 1234 C CA . ARG A 1 168 ? -12.126 -3.205 -9.761 1.00 97.19 168 ARG A CA 1
ATOM 1235 C C . ARG A 1 168 ? -13.317 -3.930 -9.163 1.00 97.19 168 ARG A C 1
ATOM 1237 O O . ARG A 1 168 ? -14.360 -4.032 -9.814 1.00 97.19 168 ARG A O 1
ATOM 1244 N N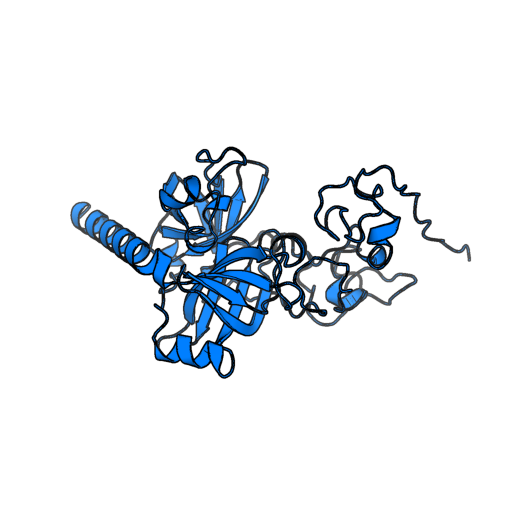 . GLN A 1 169 ? -13.178 -4.375 -7.922 1.00 98.25 169 GLN A N 1
ATOM 1245 C CA . GLN A 1 169 ? -14.266 -4.976 -7.150 1.00 98.25 169 GLN A CA 1
ATOM 1246 C C . GLN A 1 169 ? -15.196 -3.902 -6.573 1.00 98.25 169 GLN A C 1
ATOM 1248 O O . GLN A 1 169 ? -16.407 -4.098 -6.484 1.00 98.25 169 GLN A O 1
ATOM 1253 N N . GLY A 1 170 ? -14.647 -2.731 -6.238 1.00 98.31 170 GLY A N 1
ATOM 1254 C CA . GLY A 1 170 ? -15.412 -1.587 -5.750 1.00 98.31 170 GLY A CA 1
ATOM 1255 C C . GLY A 1 170 ? -14.762 -0.256 -6.095 1.00 98.31 170 GLY A C 1
ATOM 1256 O O . GLY A 1 170 ? -13.570 -0.181 -6.369 1.00 98.31 170 GLY A O 1
ATOM 1257 N N . LYS A 1 171 ? -15.568 0.808 -6.095 1.00 98.50 171 LYS A N 1
ATOM 1258 C CA . LYS A 1 171 ? -15.109 2.193 -6.248 1.00 98.50 171 LYS A CA 1
ATOM 1259 C C . LYS A 1 171 ? -15.956 3.107 -5.388 1.00 98.50 171 LYS A C 1
ATOM 1261 O O . LYS A 1 171 ? -17.185 3.038 -5.480 1.00 98.50 171 LYS A O 1
ATOM 1266 N N . ALA A 1 172 ? -15.313 3.966 -4.614 1.00 98.62 172 ALA A N 1
ATOM 1267 C CA . ALA A 1 172 ? -15.972 4.963 -3.783 1.00 98.62 172 ALA A CA 1
ATOM 1268 C C . ALA A 1 172 ? -15.159 6.260 -3.745 1.00 98.62 172 ALA A C 1
ATOM 1270 O O . ALA A 1 172 ? -13.953 6.254 -3.998 1.00 98.62 172 ALA A O 1
ATOM 1271 N N . ARG A 1 173 ? -15.826 7.377 -3.455 1.00 98.62 173 ARG A N 1
ATOM 1272 C CA . ARG A 1 173 ? -15.143 8.636 -3.147 1.00 98.62 173 ARG A CA 1
ATOM 1273 C C . ARG A 1 173 ? -14.765 8.635 -1.678 1.00 98.62 173 ARG A C 1
ATOM 1275 O O . ARG A 1 173 ? -15.558 8.200 -0.843 1.00 98.62 173 ARG A O 1
ATOM 1282 N N . VAL A 1 174 ? -13.597 9.173 -1.365 1.00 98.56 174 VAL A N 1
ATOM 1283 C CA . VAL A 1 174 ? -13.242 9.493 0.018 1.00 98.56 174 VAL A CA 1
ATOM 1284 C C . VAL A 1 174 ? -13.912 10.817 0.392 1.00 98.56 174 VAL A C 1
ATOM 1286 O O . VAL A 1 174 ? -13.951 11.757 -0.405 1.00 98.56 174 VAL A O 1
ATOM 1289 N N . VAL A 1 175 ? -14.503 10.869 1.585 1.00 98.19 175 VAL A N 1
ATOM 1290 C CA . VAL A 1 175 ? -15.283 12.023 2.071 1.00 98.19 175 VAL A CA 1
ATOM 1291 C C . VAL A 1 175 ? -14.748 12.614 3.369 1.00 98.19 175 VAL A C 1
ATOM 1293 O O . VAL A 1 175 ? -15.068 13.757 3.688 1.00 98.19 175 VAL A O 1
ATOM 1296 N N . ALA A 1 176 ? -13.940 11.860 4.108 1.00 97.94 176 ALA A N 1
ATOM 1297 C CA . ALA A 1 176 ? -13.282 12.320 5.321 1.00 97.94 176 ALA A CA 1
ATOM 1298 C C . ALA A 1 176 ? -12.022 11.492 5.583 1.00 97.94 176 ALA A C 1
ATOM 1300 O O . ALA A 1 176 ? -11.906 10.366 5.097 1.00 97.94 176 ALA A O 1
ATOM 1301 N N . ALA A 1 177 ? -11.118 12.037 6.390 1.00 97.69 177 ALA A N 1
ATOM 1302 C CA . ALA A 1 177 ? -10.001 11.303 6.961 1.00 97.69 177 ALA A CA 1
ATOM 1303 C C . ALA A 1 177 ? -9.784 11.719 8.418 1.00 97.69 177 ALA A C 1
ATOM 1305 O O . ALA A 1 177 ? -10.155 12.818 8.832 1.00 97.69 177 ALA A O 1
ATOM 1306 N N . THR A 1 178 ? -9.200 10.826 9.204 1.00 96.62 178 THR A N 1
ATOM 1307 C CA . THR A 1 178 ? -8.764 11.061 10.581 1.00 96.62 178 THR A CA 1
ATOM 1308 C C . THR A 1 178 ? -7.410 10.400 10.773 1.00 96.62 178 THR A C 1
ATOM 1310 O O . THR A 1 178 ? -7.218 9.261 10.361 1.00 96.62 178 THR A O 1
ATOM 1313 N N . PHE A 1 179 ? -6.487 11.107 11.408 1.00 95.56 179 PHE A N 1
ATOM 1314 C CA . PHE A 1 179 ? -5.134 10.647 11.709 1.00 95.56 179 PHE A CA 1
ATOM 1315 C C . PHE A 1 179 ? -4.729 11.153 13.107 1.00 95.56 179 PHE A C 1
ATOM 1317 O O . PHE A 1 179 ? -5.365 12.084 13.624 1.00 95.56 179 PHE A O 1
ATOM 1324 N N . PRO A 1 180 ? -3.712 10.562 13.757 1.00 93.56 180 PRO A N 1
ATOM 1325 C CA . PRO A 1 180 ? -3.237 11.005 15.063 1.00 93.56 180 PRO A CA 1
ATOM 1326 C C . PRO A 1 180 ? -2.812 12.478 15.060 1.00 93.56 180 PRO A C 1
ATOM 1328 O O . PRO A 1 180 ? -1.943 12.859 14.278 1.00 93.56 180 PRO A O 1
ATOM 1331 N N . PRO A 1 181 ? -3.307 13.315 15.990 1.00 88.62 181 PRO A N 1
ATOM 1332 C CA . PRO A 1 181 ? -2.833 14.695 16.121 1.00 88.62 181 PRO A CA 1
ATOM 1333 C C . PRO A 1 181 ? -1.327 14.812 16.393 1.00 88.62 181 PRO A C 1
ATOM 1335 O O . PRO A 1 181 ? -0.738 15.864 16.149 1.00 88.62 181 PRO A O 1
ATOM 1338 N N . ASP A 1 182 ? -0.717 13.759 16.937 1.00 88.00 182 ASP A N 1
ATOM 1339 C CA . ASP A 1 182 ? 0.707 13.722 17.267 1.00 88.00 182 ASP A CA 1
ATOM 1340 C C . ASP A 1 182 ? 1.594 13.453 16.041 1.00 88.00 182 ASP A C 1
ATOM 1342 O O . ASP A 1 182 ? 2.776 13.788 16.081 1.00 88.00 182 ASP A O 1
ATOM 1346 N N . TYR A 1 183 ? 1.026 12.997 14.917 1.00 87.25 183 TYR A N 1
ATOM 1347 C CA . TYR A 1 183 ? 1.746 12.870 13.646 1.00 87.25 183 TYR A CA 1
ATOM 1348 C C . TYR A 1 183 ? 2.362 14.211 13.205 1.00 87.25 183 TYR A C 1
ATOM 1350 O O . TYR A 1 183 ? 3.556 14.307 12.940 1.00 87.25 183 TYR A O 1
ATOM 1358 N N . LEU A 1 184 ? 1.580 15.298 13.260 1.00 84.00 184 LEU A N 1
ATOM 1359 C CA . LEU A 1 184 ? 2.046 16.641 12.879 1.00 84.00 184 LEU A CA 1
ATOM 1360 C C . LEU A 1 184 ? 3.029 17.260 13.884 1.00 84.00 184 LEU A C 1
ATOM 1362 O O . LEU A 1 184 ? 3.786 18.162 13.540 1.00 84.00 184 LEU A O 1
ATOM 1366 N N . LYS A 1 185 ? 3.000 16.826 15.149 1.00 78.25 185 LYS A N 1
ATOM 1367 C CA . LYS A 1 185 ? 3.864 17.380 16.211 1.00 78.25 185 LYS A CA 1
ATOM 1368 C C . LYS A 1 185 ? 5.232 16.725 16.265 1.00 78.25 185 LYS A C 1
ATOM 1370 O O . LYS A 1 185 ? 6.151 17.287 16.851 1.00 78.25 185 LYS A O 1
ATOM 1375 N N . SER A 1 186 ? 5.320 15.522 15.727 1.00 69.25 186 SER A N 1
ATOM 1376 C CA . SER A 1 186 ? 6.488 14.665 15.810 1.00 69.25 186 SER A CA 1
ATOM 1377 C C . SER A 1 186 ? 7.381 14.760 14.572 1.00 69.25 186 SER A C 1
ATOM 1379 O O . SER A 1 186 ? 8.285 13.952 14.413 1.00 69.25 186 SER A O 1
ATOM 1381 N N . GLU A 1 187 ? 7.124 15.745 13.700 1.00 65.06 187 GLU A N 1
ATOM 1382 C CA . GLU A 1 187 ? 7.753 15.848 12.375 1.00 65.06 187 GLU A CA 1
AT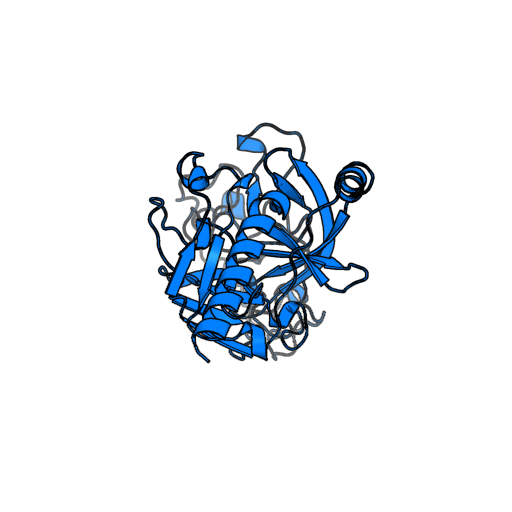OM 1383 C C . GLU A 1 187 ? 7.612 14.534 11.580 1.00 65.06 187 GLU A C 1
ATOM 1385 O O . GLU A 1 187 ? 8.529 14.127 10.873 1.00 65.06 187 GLU A O 1
ATOM 1390 N N . GLY A 1 188 ? 6.460 13.860 11.722 1.00 58.09 188 GLY A N 1
ATOM 1391 C CA . GLY A 1 188 ? 6.204 12.566 11.095 1.00 58.09 188 GLY A CA 1
ATOM 1392 C C . GLY A 1 188 ? 6.902 11.400 11.796 1.00 58.09 188 GLY A C 1
ATOM 1393 O O . GLY A 1 188 ? 7.473 10.550 11.117 1.00 58.09 188 GLY A O 1
ATOM 1394 N N . GLU A 1 189 ? 6.882 11.330 13.139 1.00 66.19 189 GLU A N 1
ATOM 1395 C CA . GLU A 1 189 ? 7.348 10.113 13.813 1.00 66.19 189 GLU A CA 1
ATOM 1396 C C . GLU A 1 189 ? 6.566 8.907 13.296 1.00 66.19 189 GLU A C 1
ATOM 1398 O O . GLU A 1 189 ? 5.333 8.854 13.294 1.00 66.19 189 GLU A O 1
ATOM 1403 N N . GLU A 1 190 ? 7.353 7.907 12.938 1.00 73.50 190 GLU A N 1
ATOM 1404 C CA . GLU A 1 190 ? 6.971 6.650 12.316 1.00 73.50 190 GLU A CA 1
ATOM 1405 C C . GLU A 1 190 ? 5.785 5.962 13.003 1.00 73.50 190 GLU A C 1
ATOM 1407 O O . GLU A 1 190 ? 4.906 5.419 12.354 1.00 73.50 190 GLU A O 1
ATOM 1412 N N . GLY A 1 191 ? 5.707 6.020 14.335 1.00 87.31 191 GLY A N 1
ATOM 1413 C CA . GLY A 1 191 ? 4.644 5.390 15.124 1.00 87.31 191 GLY A CA 1
ATOM 1414 C C . GLY A 1 191 ? 3.238 5.965 14.931 1.00 87.31 191 GLY A C 1
ATOM 1415 O O . GLY A 1 191 ? 2.249 5.337 15.320 1.00 87.31 191 GLY A O 1
ATOM 1416 N N . PHE A 1 192 ? 3.133 7.166 14.362 1.00 92.44 192 PHE A N 1
ATOM 1417 C CA . PHE A 1 192 ? 1.868 7.871 14.163 1.00 92.44 192 PHE A CA 1
ATOM 1418 C C . PHE A 1 192 ? 1.413 7.892 12.704 1.00 92.44 192 PHE A C 1
ATOM 1420 O O . PHE A 1 192 ? 0.361 8.469 12.428 1.00 92.44 192 PHE A O 1
ATOM 1427 N N . ASP A 1 193 ? 2.169 7.288 11.782 1.00 94.75 193 ASP A N 1
ATOM 1428 C CA . ASP A 1 193 ? 1.876 7.328 10.348 1.00 94.75 193 ASP A CA 1
ATOM 1429 C C . ASP A 1 193 ? 0.758 6.357 9.938 1.00 94.75 193 ASP A C 1
ATOM 1431 O O . ASP A 1 193 ? 0.932 5.431 9.150 1.00 94.75 193 ASP A O 1
ATOM 1435 N N . TRP A 1 194 ? -0.430 6.565 10.496 1.00 97.62 194 TRP A N 1
ATOM 1436 C CA . TRP A 1 194 ? -1.642 5.847 10.133 1.00 97.62 194 TRP A CA 1
ATOM 1437 C C . TRP A 1 194 ? -2.838 6.793 10.072 1.00 97.62 194 TRP A C 1
ATOM 1439 O O . TRP A 1 194 ? -2.934 7.778 10.803 1.00 97.62 194 TRP A O 1
ATOM 1449 N N . ALA A 1 195 ? -3.798 6.471 9.217 1.00 98.25 195 ALA A N 1
ATOM 1450 C CA . ALA A 1 195 ? -5.042 7.202 9.077 1.00 98.25 195 ALA A CA 1
ATOM 1451 C C . ALA A 1 195 ? -6.209 6.269 8.766 1.00 98.25 195 ALA A C 1
ATOM 1453 O O . ALA A 1 195 ? -6.065 5.201 8.170 1.00 98.25 195 ALA A O 1
ATOM 1454 N N . LEU A 1 196 ? -7.398 6.723 9.144 1.00 98.81 196 LEU A N 1
ATOM 1455 C CA . LEU A 1 196 ? -8.666 6.158 8.716 1.00 98.81 196 LEU A CA 1
ATOM 1456 C C . LEU A 1 196 ? -9.302 7.116 7.724 1.00 98.81 196 LEU A C 1
ATOM 1458 O O . LEU A 1 196 ? -9.488 8.292 8.034 1.00 98.81 196 LEU A O 1
ATOM 1462 N N . VAL A 1 197 ? -9.676 6.613 6.554 1.00 98.62 197 VAL A N 1
ATOM 1463 C CA . VAL A 1 197 ? -10.471 7.358 5.581 1.00 98.62 197 VAL A CA 1
ATOM 1464 C C . VAL A 1 197 ? -11.885 6.798 5.522 1.00 98.62 197 VAL A C 1
ATOM 1466 O O . VAL A 1 197 ? -12.105 5.586 5.559 1.00 98.62 197 VAL A O 1
ATOM 1469 N N . THR A 1 198 ? -12.860 7.697 5.439 1.00 98.75 198 THR A N 1
ATOM 1470 C CA . THR A 1 198 ? -14.271 7.353 5.276 1.00 98.75 198 THR A CA 1
ATOM 1471 C C . THR A 1 198 ? -14.648 7.475 3.809 1.00 98.75 198 THR A C 1
ATOM 1473 O O . THR A 1 198 ? -14.410 8.516 3.190 1.00 98.75 198 THR A O 1
ATOM 1476 N N . ILE A 1 199 ? -15.273 6.437 3.261 1.00 98.75 199 ILE A N 1
ATOM 1477 C CA . ILE A 1 199 ? -15.759 6.405 1.878 1.00 98.75 199 ILE A CA 1
ATOM 1478 C C . ILE A 1 199 ? -17.282 6.583 1.786 1.00 98.75 199 ILE A C 1
ATOM 1480 O O . ILE A 1 199 ? -18.022 6.291 2.722 1.00 98.75 199 ILE A O 1
ATOM 1484 N N . ASP A 1 200 ? -17.776 7.053 0.639 1.00 98.31 200 ASP A N 1
ATOM 1485 C CA . ASP A 1 200 ? -19.195 7.379 0.413 1.00 98.31 200 ASP A CA 1
ATOM 1486 C C . ASP A 1 200 ? -20.113 6.176 0.120 1.00 98.31 200 ASP A C 1
ATOM 1488 O O . ASP A 1 200 ? -21.298 6.352 -0.175 1.00 98.31 200 ASP A O 1
ATOM 1492 N N . ARG A 1 201 ? -19.586 4.949 0.190 1.00 98.00 201 ARG A N 1
ATOM 1493 C CA . ARG A 1 201 ? -20.309 3.707 -0.119 1.00 98.00 201 ARG A CA 1
ATOM 1494 C C . ARG A 1 201 ? -19.962 2.602 0.864 1.00 98.00 201 ARG A C 1
ATOM 1496 O O . ARG A 1 201 ? -18.817 2.487 1.282 1.00 98.00 201 ARG A O 1
ATOM 1503 N N . ASP A 1 202 ? -20.933 1.733 1.131 1.00 97.94 202 ASP A N 1
ATOM 1504 C CA . ASP A 1 202 ? -20.808 0.554 2.001 1.00 97.94 202 ASP A CA 1
ATOM 1505 C C . ASP A 1 202 ? -20.016 -0.593 1.339 1.00 97.94 202 ASP A C 1
ATOM 1507 O O . ASP A 1 202 ? -20.498 -1.722 1.224 1.00 97.94 202 ASP A O 1
ATOM 1511 N N . LEU A 1 203 ? -18.805 -0.314 0.840 1.00 98.50 203 LEU A N 1
ATOM 1512 C CA . LEU A 1 203 ? -18.003 -1.319 0.135 1.00 98.50 203 LEU A CA 1
ATOM 1513 C C . LEU A 1 203 ? -17.611 -2.490 1.042 1.00 98.50 203 LEU A C 1
ATOM 1515 O O . LEU A 1 203 ? -17.601 -3.623 0.567 1.00 98.50 203 LEU A O 1
ATOM 1519 N N . GLY A 1 204 ? -17.364 -2.256 2.334 1.00 98.06 204 GLY A N 1
ATOM 1520 C CA . GLY A 1 204 ? -16.995 -3.318 3.273 1.00 98.06 204 GLY A CA 1
ATOM 1521 C C . GLY A 1 204 ? -18.091 -4.361 3.501 1.00 98.06 204 GLY A C 1
ATOM 1522 O O . GLY A 1 204 ? -17.784 -5.516 3.776 1.00 98.06 204 GLY A O 1
ATOM 1523 N N . VAL A 1 205 ? -19.369 -4.007 3.309 1.00 97.50 205 VAL A N 1
ATOM 1524 C CA . VAL A 1 205 ? -20.489 -4.968 3.398 1.00 97.50 205 VAL A CA 1
ATOM 1525 C C . VAL A 1 205 ? -20.499 -5.924 2.207 1.00 97.50 205 VAL A C 1
ATOM 1527 O O . VAL A 1 205 ? -20.804 -7.104 2.360 1.00 97.50 205 VAL A O 1
ATOM 1530 N N . VAL A 1 206 ? -20.155 -5.431 1.015 1.00 96.94 206 VAL A N 1
ATOM 1531 C CA . VAL A 1 206 ? -20.210 -6.221 -0.226 1.00 96.94 206 VAL A CA 1
ATOM 1532 C C . VAL A 1 206 ? -18.910 -6.991 -0.460 1.00 96.94 206 VAL A C 1
ATOM 1534 O O . VAL A 1 206 ? -18.938 -8.144 -0.885 1.00 96.94 206 VAL A O 1
ATOM 1537 N N . LEU A 1 207 ? -17.768 -6.361 -0.187 1.00 98.12 207 LEU A N 1
ATOM 1538 C CA . LEU A 1 207 ? -16.437 -6.915 -0.446 1.00 98.12 207 LEU A CA 1
ATOM 1539 C C . LEU A 1 207 ? -15.851 -7.637 0.774 1.00 98.12 207 LEU A C 1
ATOM 1541 O O . LEU A 1 207 ? -14.905 -8.413 0.645 1.00 98.12 207 LEU A O 1
ATOM 1545 N N . GLY A 1 208 ? -16.427 -7.436 1.956 1.00 97.81 208 GLY A N 1
ATOM 1546 C CA . GLY A 1 208 ? -15.793 -7.798 3.214 1.00 97.81 208 GLY A CA 1
ATOM 1547 C C . GLY A 1 208 ? -14.740 -6.772 3.631 1.00 97.81 208 GLY A C 1
ATOM 1548 O O . GLY A 1 208 ? -14.235 -5.990 2.825 1.00 97.81 208 GLY A O 1
ATOM 1549 N N . ALA A 1 209 ? -14.413 -6.809 4.913 1.00 98.25 209 ALA A N 1
ATOM 1550 C CA . ALA A 1 209 ? -13.378 -6.004 5.535 1.00 98.25 209 ALA A CA 1
ATOM 1551 C C . ALA A 1 209 ? -12.441 -6.916 6.331 1.00 98.25 209 ALA A C 1
ATOM 1553 O O . ALA A 1 209 ? -12.840 -8.012 6.744 1.00 98.25 209 ALA A O 1
ATOM 1554 N N . LEU A 1 210 ? -11.199 -6.480 6.526 1.00 98.56 210 LEU A N 1
ATOM 1555 C CA . LEU A 1 210 ? -10.215 -7.228 7.297 1.00 98.56 210 LEU A CA 1
ATOM 1556 C C . LEU A 1 210 ? -10.229 -6.801 8.766 1.00 98.56 210 LEU A C 1
ATOM 1558 O O . LEU A 1 210 ? -10.267 -5.604 9.056 1.00 98.56 210 LEU A O 1
ATOM 1562 N N . PRO A 1 211 ? -10.161 -7.761 9.704 1.00 98.44 211 PRO A N 1
ATOM 1563 C CA . PRO A 1 211 ? -9.987 -7.438 11.107 1.00 98.44 211 PRO A CA 1
ATOM 1564 C C . PRO A 1 211 ? -8.570 -6.918 11.368 1.00 98.44 211 PRO A C 1
ATOM 1566 O O . PRO A 1 211 ? -7.614 -7.280 10.677 1.00 98.44 211 PRO A O 1
ATOM 1569 N N . VAL A 1 212 ? -8.432 -6.121 12.424 1.00 98.62 212 VAL A N 1
ATOM 1570 C CA . VAL A 1 212 ? -7.131 -5.738 12.982 1.00 98.62 212 VAL A CA 1
ATOM 1571 C C . VAL A 1 212 ? -6.766 -6.706 14.102 1.00 98.62 212 VAL A C 1
ATOM 1573 O O . VAL A 1 212 ? -7.535 -6.887 15.047 1.00 98.62 212 VAL A O 1
ATOM 1576 N N . HIS A 1 213 ? -5.584 -7.312 14.010 1.00 98.25 213 HIS A N 1
ATOM 1577 C CA . HIS A 1 213 ? -5.016 -8.164 15.052 1.00 98.25 213 HIS A CA 1
ATOM 1578 C C . HIS A 1 213 ? -3.961 -7.391 15.836 1.00 98.25 213 HIS A C 1
ATOM 1580 O O . HIS A 1 213 ? -2.914 -7.018 15.304 1.00 98.25 213 HIS A O 1
ATOM 1586 N N . VAL A 1 214 ? -4.241 -7.144 17.116 1.00 98.19 214 VAL A N 1
ATOM 1587 C CA . VAL A 1 214 ? -3.301 -6.479 18.024 1.00 98.19 214 VAL A CA 1
ATOM 1588 C C . VAL A 1 214 ? -2.167 -7.438 18.360 1.00 98.19 214 VAL A C 1
ATOM 1590 O O . VAL A 1 214 ? -2.414 -8.484 18.960 1.00 98.19 214 VAL A O 1
ATOM 1593 N N . LEU A 1 215 ? -0.931 -7.058 18.025 1.00 97.44 215 LEU A N 1
ATOM 1594 C CA . LEU A 1 215 ? 0.244 -7.874 18.325 1.00 97.44 215 LEU A CA 1
ATOM 1595 C C . LEU A 1 215 ? 0.326 -8.203 19.820 1.00 97.44 215 LEU A C 1
ATOM 1597 O O . LEU A 1 215 ? 0.356 -7.324 20.688 1.00 97.44 215 LEU A O 1
ATOM 1601 N N . THR A 1 216 ? 0.405 -9.494 20.112 1.00 97.06 216 THR A N 1
ATOM 1602 C CA . THR A 1 216 ? 0.531 -10.028 21.464 1.00 97.06 216 THR A CA 1
ATOM 1603 C C . THR A 1 216 ? 1.968 -9.928 21.972 1.00 97.06 216 THR A C 1
ATOM 1605 O O . THR A 1 216 ? 2.933 -9.827 21.212 1.00 97.06 216 THR A O 1
ATOM 1608 N N . ALA A 1 217 ? 2.142 -10.024 23.292 1.00 96.56 217 ALA A N 1
ATOM 1609 C CA . ALA A 1 217 ? 3.475 -10.073 23.893 1.00 96.56 217 ALA A CA 1
ATOM 1610 C C . ALA A 1 217 ? 4.312 -11.263 23.381 1.00 96.56 217 ALA A C 1
ATOM 1612 O O . ALA A 1 217 ? 5.530 -11.136 23.254 1.00 96.56 217 ALA A O 1
ATOM 1613 N N . GLU A 1 218 ? 3.672 -12.395 23.066 1.00 97.12 218 GLU A N 1
ATOM 1614 C CA . GLU A 1 218 ? 4.361 -13.571 22.527 1.00 97.12 218 GLU A CA 1
ATOM 1615 C C . GLU A 1 218 ? 4.817 -13.349 21.084 1.00 97.12 218 GLU A C 1
ATOM 1617 O O . GLU A 1 218 ? 5.961 -13.658 20.766 1.00 97.12 218 GLU A O 1
ATOM 1622 N N . GLU A 1 219 ? 3.989 -12.746 20.229 1.00 97.62 219 GLU A N 1
ATOM 1623 C CA . GLU A 1 219 ? 4.375 -12.408 18.850 1.00 97.62 219 GLU A CA 1
ATOM 1624 C C . GLU A 1 219 ? 5.506 -11.374 18.823 1.00 97.62 219 GLU A C 1
ATOM 1626 O O . GLU A 1 219 ? 6.479 -11.533 18.088 1.00 97.62 219 GLU A O 1
ATOM 1631 N N . ILE A 1 220 ? 5.458 -10.361 19.695 1.00 97.31 220 ILE A N 1
ATOM 1632 C CA . ILE A 1 220 ? 6.553 -9.389 19.847 1.00 97.31 220 ILE A CA 1
ATOM 1633 C C . ILE A 1 220 ? 7.840 -10.087 20.314 1.00 97.31 220 ILE A C 1
ATOM 1635 O O . ILE A 1 220 ? 8.938 -9.768 19.847 1.00 97.31 220 ILE A O 1
ATOM 1639 N N . ALA A 1 221 ? 7.733 -11.051 21.232 1.00 97.06 221 ALA A N 1
ATOM 1640 C CA . ALA A 1 221 ? 8.875 -11.855 21.650 1.00 97.06 221 ALA A CA 1
ATOM 1641 C C . ALA A 1 221 ? 9.377 -12.766 20.515 1.00 97.06 221 ALA A C 1
ATOM 1643 O O . ALA A 1 221 ? 10.588 -12.937 20.369 1.00 97.06 221 ALA A O 1
ATOM 1644 N N . GLN A 1 222 ? 8.480 -13.309 19.688 1.00 96.88 222 GLN A N 1
ATOM 1645 C CA . GLN A 1 222 ? 8.808 -14.120 18.520 1.00 96.88 222 GLN A CA 1
ATOM 1646 C C . GLN A 1 222 ? 9.589 -13.322 17.477 1.00 96.88 222 GLN A C 1
ATOM 1648 O O . GLN A 1 222 ? 10.602 -13.832 16.998 1.00 96.88 222 GLN A O 1
ATOM 1653 N N . VAL A 1 223 ? 9.196 -12.075 17.187 1.00 96.50 223 VAL A N 1
ATOM 1654 C CA . VAL A 1 223 ? 9.936 -11.190 1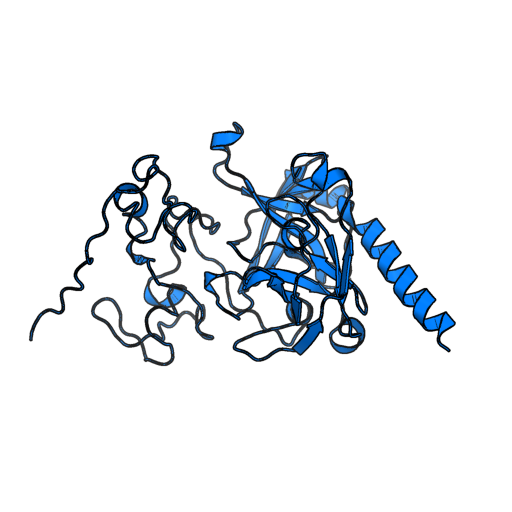6.270 1.00 96.50 223 VAL A CA 1
ATOM 1655 C C . VAL A 1 223 ? 11.421 -11.156 16.638 1.00 96.50 223 VAL A C 1
ATOM 1657 O O . VAL A 1 223 ? 12.276 -11.406 15.795 1.00 96.50 223 VAL A O 1
ATOM 1660 N N . ARG A 1 224 ? 11.739 -10.972 17.926 1.00 92.25 224 ARG A N 1
ATOM 1661 C CA . ARG A 1 224 ? 13.130 -10.912 18.415 1.00 92.25 224 ARG A CA 1
ATOM 1662 C C . ARG A 1 224 ? 13.894 -12.233 18.297 1.00 92.25 224 ARG A C 1
ATOM 1664 O O . ARG A 1 224 ? 15.120 -12.213 18.300 1.00 92.25 224 ARG A O 1
ATOM 1671 N N . ARG A 1 225 ? 13.198 -13.374 18.274 1.00 94.50 225 ARG A N 1
ATOM 1672 C CA . ARG A 1 225 ? 13.821 -14.708 18.234 1.00 94.50 225 ARG A CA 1
ATOM 1673 C C . ARG A 1 225 ? 14.008 -15.223 16.811 1.00 94.50 225 ARG A C 1
ATOM 1675 O O . ARG A 1 225 ? 15.031 -15.838 16.532 1.00 94.50 225 ARG A O 1
ATOM 1682 N N . THR A 1 226 ? 13.005 -15.043 15.955 1.00 95.38 226 THR A N 1
ATOM 1683 C CA . THR A 1 226 ? 12.915 -15.709 14.641 1.00 95.38 226 THR A CA 1
ATOM 1684 C C . THR A 1 226 ? 12.313 -14.836 13.538 1.00 95.38 226 THR A C 1
ATOM 1686 O O . THR A 1 226 ? 12.145 -15.312 12.414 1.00 95.38 226 THR A O 1
ATOM 1689 N N . GLY A 1 227 ? 11.922 -13.602 13.855 1.00 95.12 227 GLY A N 1
ATOM 1690 C CA . GLY A 1 227 ? 10.995 -12.830 13.037 1.00 95.12 227 GLY A CA 1
ATOM 1691 C C . GLY A 1 227 ? 9.556 -13.357 13.119 1.00 95.12 227 GLY A C 1
ATOM 1692 O O . GLY A 1 227 ? 9.302 -14.501 13.524 1.00 95.12 227 GLY A O 1
ATOM 1693 N N . LEU A 1 228 ? 8.608 -12.506 12.733 1.00 97.19 228 LEU A N 1
ATOM 1694 C CA . LEU A 1 228 ? 7.204 -12.874 12.536 1.00 97.19 228 LEU A CA 1
ATOM 1695 C C . LEU A 1 228 ? 6.920 -12.913 11.035 1.00 97.19 228 LEU A C 1
ATOM 1697 O O . LEU A 1 228 ? 7.161 -11.928 10.347 1.00 97.19 228 LEU A O 1
ATOM 1701 N N . VAL A 1 229 ? 6.459 -14.062 10.540 1.00 97.81 229 VAL A N 1
ATOM 1702 C CA . VAL A 1 229 ? 6.166 -14.262 9.115 1.00 97.81 229 VAL A CA 1
ATOM 1703 C C . VAL A 1 229 ? 4.837 -13.599 8.779 1.00 97.81 229 VAL A C 1
ATOM 1705 O O . VAL A 1 229 ? 3.840 -13.860 9.453 1.00 97.81 229 VAL A O 1
ATOM 1708 N N . VAL A 1 230 ? 4.841 -12.767 7.745 1.00 98.12 230 VAL A N 1
ATOM 1709 C CA . VAL A 1 230 ? 3.688 -11.993 7.279 1.00 98.12 230 VAL A CA 1
ATOM 1710 C C . VAL A 1 230 ? 3.631 -11.993 5.755 1.00 98.12 230 VAL A C 1
ATOM 1712 O O . VAL A 1 230 ? 4.617 -12.310 5.088 1.00 98.12 230 VAL A O 1
ATOM 1715 N N . ASP A 1 231 ? 2.474 -11.616 5.226 1.00 98.12 231 ASP A N 1
ATOM 1716 C CA . ASP A 1 231 ? 2.303 -11.254 3.823 1.00 98.12 231 ASP A CA 1
ATOM 1717 C C . ASP A 1 231 ? 2.087 -9.739 3.722 1.00 98.12 231 ASP A C 1
ATOM 1719 O O . ASP A 1 231 ? 1.516 -9.131 4.623 1.00 98.12 231 ASP A O 1
ATOM 1723 N N . GLN A 1 232 ? 2.508 -9.128 2.623 1.00 97.31 232 GLN A N 1
ATOM 1724 C CA . GLN A 1 232 ? 2.230 -7.727 2.298 1.00 97.31 232 GLN A CA 1
ATOM 1725 C C . GLN A 1 232 ? 1.603 -7.665 0.902 1.00 97.31 232 GLN A C 1
ATOM 1727 O O . GLN A 1 232 ? 1.892 -8.521 0.061 1.00 97.31 232 GLN A O 1
ATOM 1732 N N . ALA A 1 233 ? 0.707 -6.701 0.667 1.00 97.81 233 ALA A N 1
ATOM 1733 C CA . ALA A 1 233 ? 0.203 -6.425 -0.676 1.00 97.81 233 ALA A CA 1
ATOM 1734 C C . ALA A 1 233 ? -0.194 -4.960 -0.877 1.00 97.81 233 ALA A C 1
ATOM 1736 O O . ALA A 1 233 ? -1.039 -4.453 -0.139 1.00 97.81 233 ALA A O 1
ATOM 1737 N N . GLY A 1 234 ? 0.330 -4.319 -1.920 1.00 97.62 234 GLY A N 1
ATOM 1738 C CA . GLY A 1 234 ? 0.057 -2.921 -2.238 1.00 97.62 234 GLY A CA 1
ATOM 1739 C C . GLY A 1 234 ? 0.204 -2.566 -3.718 1.00 97.62 234 GLY A C 1
ATOM 1740 O O . GLY A 1 234 ? 0.625 -3.369 -4.559 1.00 97.62 234 GLY A O 1
ATOM 1741 N N . TYR A 1 235 ? -0.265 -1.363 -4.046 1.00 97.19 235 TYR A N 1
ATOM 1742 C CA . TYR A 1 235 ? -0.218 -0.793 -5.390 1.00 97.19 235 TYR A CA 1
ATOM 1743 C C . TYR A 1 235 ? 1.092 -0.039 -5.580 1.00 97.19 235 TYR A C 1
ATOM 1745 O O . TYR A 1 235 ? 1.154 1.186 -5.461 1.00 97.19 235 TYR A O 1
ATOM 1753 N N . SER A 1 236 ? 2.141 -0.797 -5.867 1.00 93.19 236 SER A N 1
ATOM 1754 C CA . SER A 1 236 ? 3.458 -0.273 -6.198 1.00 93.19 236 SER A CA 1
ATOM 1755 C C . SER A 1 236 ? 3.432 0.456 -7.543 1.00 93.19 236 SER A C 1
ATOM 1757 O O . SER A 1 236 ? 2.844 -0.040 -8.511 1.00 93.19 236 SER A O 1
ATOM 1759 N N . TRP A 1 237 ? 4.113 1.599 -7.638 1.00 90.31 237 TRP A N 1
ATOM 1760 C CA . TRP A 1 237 ? 4.155 2.424 -8.851 1.00 90.31 237 TRP A CA 1
ATOM 1761 C C . TRP A 1 237 ? 4.598 1.631 -10.091 1.00 90.31 237 TRP A C 1
ATOM 1763 O O . TRP A 1 237 ? 4.040 1.811 -11.174 1.00 90.31 237 TRP A O 1
ATOM 1773 N N . ASP A 1 238 ? 5.553 0.714 -9.923 1.00 91.25 238 ASP A N 1
ATOM 1774 C CA . ASP A 1 238 ? 6.123 -0.092 -10.998 1.00 91.25 238 ASP A CA 1
ATOM 1775 C C . ASP A 1 238 ? 5.218 -1.256 -11.404 1.00 91.25 238 ASP A C 1
ATOM 1777 O O . ASP A 1 238 ? 5.530 -1.975 -12.336 1.00 91.25 238 ASP A O 1
ATOM 1781 N N . THR A 1 239 ? 4.082 -1.463 -10.745 1.00 94.38 239 THR A N 1
ATOM 1782 C CA . THR A 1 239 ? 3.097 -2.485 -11.136 1.00 94.38 239 THR A CA 1
ATOM 1783 C C . THR A 1 239 ? 1.855 -1.875 -11.786 1.00 94.38 239 THR A C 1
ATOM 1785 O O . THR A 1 239 ? 0.909 -2.587 -12.130 1.00 94.38 239 THR A O 1
ATOM 1788 N N . GLY A 1 240 ? 1.865 -0.558 -12.026 1.00 91.88 240 GLY A N 1
ATOM 1789 C CA . GLY A 1 240 ? 0.755 0.174 -12.625 1.00 91.88 240 GLY A CA 1
ATOM 1790 C C . GLY A 1 240 ? -0.518 0.065 -11.782 1.00 91.88 240 GLY A C 1
ATOM 1791 O O . GLY A 1 240 ? -0.520 0.333 -10.587 1.00 91.88 240 GLY A O 1
ATOM 1792 N N . GLU A 1 241 ? -1.625 -0.341 -12.405 1.00 93.06 241 GLU A N 1
ATOM 1793 C CA . GLU A 1 241 ? -2.907 -0.553 -11.715 1.00 93.06 241 GLU A CA 1
ATOM 1794 C C . GLU A 1 241 ? -3.051 -1.963 -11.112 1.00 93.06 241 GLU A C 1
ATOM 1796 O O . GLU A 1 241 ? -4.170 -2.388 -10.813 1.00 93.06 241 GLU A O 1
ATOM 1801 N N . ASN A 1 242 ? -1.962 -2.728 -11.000 1.00 95.94 242 ASN A N 1
ATOM 1802 C CA . ASN A 1 242 ? -2.017 -4.082 -10.467 1.00 95.94 242 ASN A CA 1
ATOM 1803 C C . ASN A 1 242 ? -1.652 -4.110 -8.985 1.00 95.94 242 ASN A C 1
ATOM 1805 O O . ASN A 1 242 ? -0.685 -3.490 -8.559 1.00 95.94 242 ASN A O 1
ATOM 1809 N N . LEU A 1 243 ? -2.407 -4.879 -8.205 1.00 97.44 243 LEU A N 1
ATOM 1810 C CA . LEU A 1 243 ? -2.038 -5.185 -6.833 1.00 97.44 243 LEU A CA 1
ATOM 1811 C C . LEU A 1 243 ? -0.953 -6.265 -6.845 1.00 97.44 243 LEU A C 1
ATOM 1813 O O . LEU A 1 243 ? -1.170 -7.386 -7.327 1.00 97.44 243 LEU A O 1
ATOM 1817 N N . SER A 1 244 ? 0.203 -5.930 -6.287 1.00 97.19 244 SER A N 1
ATOM 1818 C CA . SER A 1 244 ? 1.294 -6.872 -6.077 1.00 97.19 244 SER A CA 1
ATOM 1819 C C . SER A 1 244 ? 1.400 -7.238 -4.602 1.00 97.19 244 SER A C 1
ATOM 1821 O O . SER A 1 244 ? 0.849 -6.553 -3.742 1.00 97.19 244 SER A O 1
ATOM 1823 N N . GLY A 1 245 ? 2.051 -8.353 -4.291 1.00 96.69 245 GLY A N 1
ATOM 1824 C CA . GLY A 1 245 ? 2.330 -8.705 -2.907 1.00 96.69 245 GLY A CA 1
ATOM 1825 C C . GLY A 1 245 ? 3.582 -9.542 -2.736 1.00 96.69 245 GLY A C 1
ATOM 1826 O O . GLY A 1 245 ? 4.027 -10.209 -3.667 1.00 96.69 245 GLY A O 1
ATOM 1827 N N . HIS A 1 246 ? 4.114 -9.542 -1.518 1.00 96.81 246 HIS A N 1
ATOM 1828 C CA . HIS A 1 246 ? 5.220 -10.385 -1.072 1.00 96.81 246 HIS A CA 1
ATOM 1829 C C . HIS A 1 246 ? 4.681 -11.369 -0.022 1.00 96.81 246 HIS A C 1
ATOM 1831 O O . HIS A 1 246 ? 4.142 -10.975 1.011 1.00 96.81 246 HIS A O 1
ATOM 1837 N N . ARG A 1 247 ? 4.798 -12.674 -0.301 1.00 96.69 247 ARG A N 1
ATOM 1838 C CA . ARG A 1 247 ? 4.424 -13.750 0.630 1.00 96.69 247 ARG A CA 1
ATOM 1839 C C . ARG A 1 247 ? 5.565 -14.162 1.547 1.00 96.69 247 ARG A C 1
ATOM 1841 O O . ARG A 1 247 ? 6.672 -14.395 1.077 1.00 96.69 247 ARG A O 1
ATOM 1848 N N . ALA A 1 248 ? 5.244 -14.424 2.807 1.00 95.50 248 ALA A N 1
ATOM 1849 C CA . ALA A 1 248 ? 6.167 -14.976 3.792 1.00 95.50 248 ALA A CA 1
ATOM 1850 C C . ALA A 1 248 ? 7.453 -14.150 4.020 1.00 95.50 248 ALA A C 1
ATOM 1852 O O . ALA A 1 248 ? 8.496 -14.714 4.375 1.00 95.50 248 ALA A O 1
ATOM 1853 N N . CYS A 1 249 ? 7.357 -12.825 3.886 1.00 93.88 249 CYS A N 1
ATOM 1854 C CA . CYS A 1 249 ? 8.365 -11.895 4.386 1.00 93.88 249 CYS A CA 1
ATOM 1855 C C . CYS A 1 249 ? 8.328 -11.843 5.925 1.00 93.88 249 CYS A C 1
ATOM 1857 O O . CYS A 1 249 ? 7.500 -12.494 6.576 1.00 93.88 249 CYS A O 1
ATOM 1859 N N . ARG A 1 250 ? 9.266 -11.122 6.551 1.00 94.69 250 ARG A N 1
ATOM 1860 C CA . ARG A 1 250 ? 9.404 -11.112 8.016 1.00 94.69 250 ARG A CA 1
ATOM 1861 C C . ARG A 1 250 ? 9.364 -9.716 8.592 1.00 94.69 250 ARG A C 1
ATOM 1863 O O . ARG A 1 250 ? 10.093 -8.842 8.148 1.00 94.69 250 ARG A O 1
ATOM 1870 N N . VAL A 1 251 ? 8.625 -9.559 9.684 1.00 95.75 251 VAL A N 1
ATOM 1871 C CA . VAL A 1 251 ? 8.873 -8.486 10.650 1.00 95.75 251 VAL A CA 1
ATOM 1872 C C . VAL A 1 251 ? 10.091 -8.874 11.481 1.00 95.75 251 VAL A C 1
ATOM 1874 O O . VAL A 1 251 ? 10.113 -9.947 12.094 1.00 95.75 251 VAL A O 1
ATOM 1877 N N . THR A 1 252 ? 11.095 -8.004 11.515 1.00 93.31 252 THR A N 1
ATOM 1878 C CA . THR A 1 252 ? 12.399 -8.238 12.157 1.00 93.31 252 THR A CA 1
ATOM 1879 C C . THR A 1 252 ? 12.577 -7.437 13.439 1.00 93.31 252 THR A C 1
ATOM 1881 O O . THR A 1 252 ? 13.344 -7.828 14.324 1.00 93.31 252 THR A O 1
ATOM 1884 N N . MET A 1 253 ? 11.836 -6.339 13.593 1.00 92.69 253 MET A N 1
ATOM 1885 C CA . MET A 1 253 ? 11.897 -5.500 14.782 1.00 92.69 253 MET A CA 1
ATOM 1886 C C . MET A 1 253 ? 10.535 -4.904 15.104 1.00 92.69 253 MET A C 1
ATOM 1888 O O . MET A 1 253 ? 9.839 -4.441 14.215 1.00 92.69 253 MET A O 1
ATOM 1892 N N . VAL A 1 254 ? 10.204 -4.852 16.394 1.00 94.06 254 VAL A N 1
ATOM 1893 C CA . VAL A 1 254 ? 9.072 -4.081 16.921 1.00 94.06 254 VAL A CA 1
ATOM 1894 C C . VAL A 1 254 ? 9.598 -3.101 17.959 1.00 94.06 254 VAL A C 1
ATOM 1896 O O . VAL A 1 254 ? 10.265 -3.511 18.923 1.00 94.06 254 VAL A O 1
ATOM 1899 N N . ARG A 1 255 ? 9.318 -1.811 17.766 1.00 91.88 255 ARG A N 1
ATOM 1900 C CA . ARG A 1 255 ? 9.786 -0.734 18.638 1.00 91.88 255 ARG A CA 1
ATOM 1901 C C . ARG A 1 255 ? 8.712 -0.316 19.661 1.00 91.88 255 ARG A C 1
ATOM 1903 O O . ARG A 1 255 ? 7.537 -0.686 19.543 1.00 91.88 255 ARG A O 1
ATOM 1910 N N . PRO A 1 256 ? 9.111 0.384 20.742 1.00 90.44 256 PRO A N 1
ATOM 1911 C CA . PRO A 1 256 ? 8.172 0.889 21.745 1.00 90.44 256 PRO A CA 1
ATOM 1912 C C . PRO A 1 256 ? 7.227 1.979 21.230 1.00 90.44 256 PRO A C 1
ATOM 1914 O O . PRO A 1 256 ? 6.143 2.114 21.780 1.00 90.44 256 PRO A O 1
ATOM 1917 N N . ASP A 1 257 ? 7.636 2.722 20.202 1.00 89.19 257 ASP A N 1
ATOM 1918 C CA . ASP A 1 257 ? 6.856 3.780 19.547 1.00 89.19 257 ASP A CA 1
ATOM 1919 C C . ASP A 1 257 ? 5.836 3.239 18.532 1.00 89.19 257 ASP A C 1
ATOM 1921 O O . ASP A 1 257 ? 5.206 4.022 17.844 1.00 89.19 257 ASP A O 1
ATOM 1925 N N . HIS A 1 258 ? 5.658 1.916 18.451 1.00 93.81 258 HIS A N 1
ATOM 1926 C CA . HIS A 1 258 ? 4.782 1.227 17.495 1.00 93.81 258 HIS A CA 1
ATOM 1927 C C . HIS A 1 258 ? 5.270 1.198 16.045 1.00 93.81 258 HIS A C 1
ATOM 1929 O O . HIS A 1 258 ? 4.573 0.654 15.193 1.00 93.81 258 HIS A O 1
ATOM 1935 N N . SER A 1 259 ? 6.479 1.683 15.758 1.00 92.31 259 SER A N 1
ATOM 1936 C CA . SER A 1 259 ? 7.120 1.401 14.475 1.00 92.31 259 SER A CA 1
ATOM 1937 C C . SER A 1 259 ? 7.710 -0.013 14.449 1.00 92.31 259 SER A C 1
ATOM 1939 O O . SER A 1 259 ? 8.177 -0.553 15.465 1.00 92.31 259 SER A O 1
ATOM 1941 N N . ILE A 1 260 ? 7.709 -0.632 13.274 1.00 93.31 260 ILE A N 1
ATOM 1942 C CA . ILE A 1 260 ? 8.291 -1.951 13.030 1.00 93.31 260 ILE A CA 1
ATOM 1943 C C . ILE A 1 260 ? 9.208 -1.909 11.814 1.00 93.31 260 ILE A C 1
ATOM 1945 O O . ILE A 1 260 ? 8.995 -1.116 10.906 1.00 93.31 260 ILE A O 1
ATOM 1949 N N . LEU A 1 261 ? 10.218 -2.779 11.799 1.00 91.75 261 LEU A N 1
ATOM 1950 C CA . LEU A 1 261 ? 11.025 -3.041 10.606 1.00 91.75 261 LEU A CA 1
ATOM 1951 C C . LEU A 1 261 ? 10.644 -4.398 10.030 1.00 91.75 261 LEU A C 1
ATOM 1953 O O . LEU A 1 261 ? 10.430 -5.351 10.793 1.00 91.75 261 LEU A O 1
ATOM 1957 N N . HIS A 1 262 ? 10.603 -4.496 8.708 1.00 92.56 262 HIS A N 1
ATOM 1958 C CA . HIS A 1 262 ? 10.325 -5.740 8.003 1.00 92.56 262 HIS A CA 1
ATOM 1959 C C . HIS A 1 262 ? 11.178 -5.897 6.739 1.00 92.56 262 HIS A C 1
ATOM 1961 O O . HIS A 1 262 ? 11.956 -5.022 6.376 1.00 92.56 262 HIS A O 1
ATOM 1967 N N . GLU A 1 263 ? 11.068 -7.080 6.143 1.00 90.50 263 GLU A N 1
ATOM 1968 C CA . GLU A 1 263 ? 11.791 -7.534 4.952 1.00 90.50 263 GLU A CA 1
ATOM 1969 C C . GLU A 1 263 ? 10.807 -7.819 3.804 1.00 90.50 263 GLU A C 1
ATOM 1971 O O . GLU A 1 263 ? 10.957 -8.800 3.082 1.00 90.50 263 GLU A O 1
ATOM 1976 N N . CYS A 1 264 ? 9.709 -7.058 3.729 1.00 92.75 264 CYS A N 1
ATOM 1977 C CA . CYS A 1 264 ? 8.737 -7.215 2.645 1.00 92.75 264 CYS A CA 1
ATOM 1978 C C . CYS A 1 264 ? 9.101 -6.273 1.511 1.00 92.75 264 CYS A C 1
ATOM 1980 O O . CYS A 1 264 ? 9.540 -5.156 1.758 1.00 92.75 264 CYS A O 1
ATOM 1982 N N . ASP A 1 265 ? 8.854 -6.725 0.292 1.00 91.56 265 ASP A N 1
ATOM 1983 C CA . ASP A 1 265 ? 9.239 -5.996 -0.904 1.00 91.56 265 ASP A CA 1
ATOM 1984 C C . ASP A 1 265 ? 8.220 -4.906 -1.169 1.00 91.56 265 ASP A C 1
ATOM 1986 O O . ASP A 1 265 ? 7.086 -5.208 -1.540 1.00 91.56 265 ASP A O 1
ATOM 1990 N N . THR A 1 266 ? 8.623 -3.657 -0.971 1.00 89.56 266 THR A N 1
ATOM 1991 C CA . THR A 1 266 ? 7.765 -2.490 -1.171 1.00 89.56 266 THR A CA 1
ATOM 1992 C C . THR A 1 266 ? 8.487 -1.429 -1.993 1.00 89.56 266 THR A C 1
ATOM 1994 O O . THR A 1 266 ? 9.710 -1.411 -2.121 1.00 89.56 266 THR A O 1
ATOM 1997 N N . THR A 1 267 ? 7.731 -0.532 -2.607 1.00 87.19 267 THR A N 1
ATOM 1998 C CA . THR A 1 267 ? 8.262 0.693 -3.214 1.00 87.19 267 THR A CA 1
ATOM 1999 C C . THR A 1 267 ? 7.188 1.780 -3.130 1.00 87.19 267 THR A C 1
ATOM 2001 O O . THR A 1 267 ? 6.144 1.615 -2.495 1.00 87.19 267 THR A O 1
ATOM 2004 N N . ARG A 1 268 ? 7.431 2.933 -3.749 1.00 87.62 268 ARG A N 1
ATOM 2005 C CA . ARG A 1 268 ? 6.483 4.047 -3.805 1.00 87.62 268 ARG A CA 1
ATOM 2006 C C . ARG A 1 268 ? 5.094 3.552 -4.229 1.00 87.62 268 ARG A C 1
ATOM 2008 O O . ARG A 1 268 ? 4.960 2.851 -5.229 1.00 87.62 268 ARG A O 1
ATOM 2015 N N . GLY A 1 269 ? 4.070 3.939 -3.473 1.00 91.38 269 GLY A N 1
ATOM 2016 C CA . GLY A 1 269 ? 2.681 3.508 -3.673 1.00 91.38 269 GLY A CA 1
ATOM 2017 C C . GLY A 1 269 ? 2.222 2.381 -2.741 1.00 91.38 269 GLY A C 1
ATOM 2018 O O . GLY A 1 269 ? 1.032 2.303 -2.416 1.00 91.38 269 GLY A O 1
ATOM 2019 N N . ASP A 1 270 ? 3.150 1.582 -2.201 1.00 95.25 270 ASP A N 1
ATOM 2020 C CA . ASP A 1 270 ? 2.835 0.610 -1.147 1.00 95.25 270 ASP A CA 1
ATOM 2021 C C . ASP A 1 270 ? 2.491 1.271 0.191 1.00 95.25 270 ASP A C 1
ATOM 2023 O O . ASP A 1 270 ? 1.915 0.612 1.053 1.00 95.25 270 ASP A O 1
ATOM 2027 N N . SER A 1 271 ? 2.776 2.563 0.365 1.00 95.31 271 SER A N 1
ATOM 2028 C CA . SER A 1 271 ? 2.332 3.364 1.506 1.00 95.31 271 SER A CA 1
ATOM 2029 C C . SER A 1 271 ? 0.864 3.109 1.847 1.00 95.31 271 SER A C 1
ATOM 2031 O O . SER A 1 271 ? -0.017 3.247 0.997 1.00 95.31 271 SER A O 1
ATOM 2033 N N . GLY A 1 272 ? 0.585 2.740 3.095 1.00 97.75 272 GLY A N 1
ATOM 2034 C CA . GLY A 1 272 ? -0.751 2.387 3.570 1.00 97.75 272 GLY A CA 1
ATOM 2035 C C . GLY A 1 272 ? -1.174 0.931 3.327 1.00 97.75 272 GLY A C 1
ATOM 2036 O O . GLY A 1 272 ? -2.256 0.526 3.767 1.00 97.75 272 GLY A O 1
ATOM 2037 N N . SER A 1 273 ? -0.345 0.122 2.660 1.00 98.19 273 SER A N 1
ATOM 2038 C CA . SER A 1 273 ? -0.611 -1.304 2.445 1.00 98.19 273 SER A CA 1
ATOM 2039 C C . SER A 1 273 ? -0.617 -2.092 3.759 1.00 98.19 273 SER A C 1
ATOM 2041 O O . SER A 1 273 ? 0.078 -1.736 4.713 1.00 98.19 273 SER A O 1
ATOM 2043 N N . PRO A 1 274 ? -1.425 -3.160 3.861 1.00 98.62 274 PRO A N 1
ATOM 2044 C CA . PRO A 1 274 ? -1.474 -3.964 5.065 1.00 98.62 274 PRO A CA 1
ATOM 2045 C C . PRO A 1 274 ? -0.308 -4.955 5.107 1.00 98.62 274 PRO A C 1
ATOM 2047 O O . PRO A 1 274 ? -0.046 -5.671 4.138 1.00 98.62 274 PRO A O 1
ATOM 2050 N N . LEU A 1 275 ? 0.293 -5.098 6.286 1.00 98.56 275 LEU A N 1
ATOM 2051 C CA . LEU A 1 275 ? 1.002 -6.319 6.655 1.00 98.56 275 LEU A CA 1
ATOM 2052 C C . LEU A 1 275 ? -0.002 -7.271 7.304 1.00 98.56 275 LEU A C 1
ATOM 2054 O O . LEU A 1 275 ? -0.688 -6.936 8.276 1.00 98.56 275 LEU A O 1
ATOM 2058 N N . LEU A 1 276 ? -0.089 -8.464 6.738 1.00 98.69 276 LEU A N 1
ATOM 2059 C CA . LEU A 1 276 ? -1.123 -9.452 6.976 1.00 98.69 276 LEU A CA 1
ATOM 2060 C C . LEU A 1 276 ? -0.546 -10.649 7.728 1.00 98.69 276 LEU A C 1
ATOM 2062 O O . LEU A 1 276 ? 0.420 -11.278 7.296 1.00 98.69 276 LEU A O 1
ATOM 2066 N N . LEU A 1 277 ? -1.186 -11.001 8.838 1.00 98.19 277 LEU A N 1
ATOM 2067 C CA . LEU A 1 277 ? -0.899 -12.215 9.590 1.00 98.19 277 LEU A CA 1
ATOM 2068 C C . LEU A 1 277 ? -2.015 -13.234 9.363 1.00 98.19 277 LEU A C 1
ATOM 2070 O O . LEU A 1 277 ? -3.201 -12.928 9.515 1.00 98.19 277 LEU A O 1
ATOM 2074 N N . GLN A 1 278 ? -1.635 -14.467 9.037 1.00 96.75 278 GLN A N 1
ATOM 2075 C CA . GLN A 1 278 ? -2.561 -15.593 9.017 1.00 96.75 278 GLN A CA 1
ATOM 2076 C C . GLN A 1 278 ? -2.780 -16.086 10.453 1.00 96.75 278 GLN A C 1
ATOM 2078 O O . GLN A 1 278 ? -1.919 -16.744 11.033 1.00 96.75 278 GLN A O 1
ATOM 2083 N N . THR A 1 279 ? -3.947 -15.782 11.018 1.00 94.31 279 THR A N 1
ATOM 2084 C CA . THR A 1 279 ? -4.378 -16.279 12.334 1.00 94.31 279 THR A CA 1
ATOM 2085 C C . THR A 1 279 ? -5.274 -17.514 12.185 1.00 94.31 279 THR A C 1
ATOM 2087 O O . THR A 1 279 ? -5.704 -17.856 11.076 1.00 94.31 279 THR A O 1
ATOM 2090 N N . ASP A 1 280 ? -5.633 -18.145 13.307 1.00 92.44 280 ASP A N 1
ATOM 2091 C CA . ASP A 1 280 ? -6.631 -19.227 13.341 1.00 92.44 280 ASP A CA 1
ATOM 2092 C C . ASP A 1 280 ? -8.017 -18.776 12.838 1.00 92.44 280 ASP A C 1
ATOM 2094 O O . ASP A 1 280 ? -8.789 -19.586 12.326 1.00 92.44 280 ASP A O 1
ATOM 2098 N N . ALA A 1 281 ? -8.339 -17.482 12.963 1.00 92.81 281 ALA A N 1
ATOM 2099 C CA . ALA A 1 281 ? -9.603 -16.896 12.512 1.00 92.81 281 ALA A CA 1
ATOM 2100 C C . ALA A 1 281 ? -9.576 -16.435 11.042 1.00 92.81 281 ALA A C 1
ATOM 2102 O O . ALA A 1 281 ? -10.612 -16.043 10.504 1.00 92.81 281 ALA A O 1
ATOM 2103 N N . GLY A 1 282 ? -8.411 -16.482 10.388 1.00 96.19 282 GLY A N 1
ATOM 2104 C CA . GLY A 1 282 ? -8.198 -15.968 9.037 1.00 96.19 282 GLY A CA 1
ATOM 2105 C C . GLY A 1 282 ? -7.137 -14.870 8.974 1.00 96.19 282 GLY A C 1
ATOM 2106 O O . GLY A 1 282 ? -6.397 -14.631 9.931 1.00 96.19 282 GLY A O 1
ATOM 2107 N N . TRP A 1 283 ? -7.064 -14.210 7.820 1.00 98.00 283 TRP A N 1
ATOM 2108 C CA . TRP A 1 283 ? -6.173 -13.076 7.589 1.00 98.00 283 TRP A CA 1
ATOM 2109 C C . TRP A 1 283 ? -6.589 -11.858 8.414 1.00 98.00 283 TRP A C 1
ATOM 2111 O O . TRP A 1 283 ? -7.763 -11.487 8.423 1.00 98.00 283 TRP A O 1
ATOM 2121 N N . ALA A 1 284 ? -5.617 -11.221 9.060 1.00 98.50 284 ALA A N 1
ATOM 2122 C CA . ALA A 1 284 ? -5.807 -9.995 9.824 1.00 98.50 284 ALA A CA 1
ATOM 2123 C C . ALA A 1 284 ? -4.665 -9.007 9.571 1.00 98.50 284 ALA A C 1
ATOM 2125 O O . ALA A 1 284 ? -3.528 -9.414 9.335 1.00 98.50 284 ALA A O 1
ATOM 2126 N N . ILE A 1 285 ? -4.966 -7.712 9.653 1.00 98.81 285 ILE A N 1
ATOM 2127 C CA . ILE A 1 285 ? -3.969 -6.643 9.547 1.00 98.81 285 ILE A CA 1
ATOM 2128 C C . ILE A 1 285 ? -3.233 -6.526 10.880 1.00 98.81 285 ILE A C 1
ATOM 2130 O O . ILE A 1 285 ? -3.871 -6.383 11.926 1.00 98.81 285 ILE A O 1
ATOM 2134 N N . ILE A 1 286 ? -1.902 -6.544 10.843 1.00 98.62 286 ILE A N 1
ATOM 2135 C CA . ILE A 1 286 ? -1.055 -6.321 12.023 1.00 98.62 286 ILE A CA 1
ATOM 2136 C C . ILE A 1 286 ? -0.240 -5.035 11.955 1.00 98.62 286 ILE A C 1
ATOM 2138 O O . ILE A 1 286 ? 0.250 -4.590 12.988 1.00 98.62 286 ILE A O 1
ATOM 2142 N N . ALA A 1 287 ? -0.077 -4.457 10.767 1.00 98.38 287 ALA A N 1
ATOM 2143 C CA . ALA A 1 287 ? 0.621 -3.200 10.566 1.00 98.38 287 ALA A CA 1
ATOM 2144 C C . ALA A 1 287 ? 0.217 -2.555 9.234 1.00 98.38 287 ALA A C 1
ATOM 2146 O O . ALA A 1 287 ? -0.399 -3.205 8.385 1.00 98.38 287 ALA A O 1
ATOM 2147 N N . VAL A 1 288 ? 0.559 -1.281 9.089 1.00 98.06 288 VAL A N 1
ATOM 2148 C CA . VAL A 1 288 ? 0.346 -0.460 7.896 1.00 98.06 288 VAL A CA 1
ATOM 2149 C C . VAL A 1 288 ? 1.701 0.028 7.409 1.00 98.06 288 VAL A C 1
ATOM 2151 O O . VAL A 1 288 ? 2.447 0.608 8.196 1.00 98.06 288 VAL A O 1
ATOM 2154 N N . GLU A 1 289 ? 2.016 -0.218 6.142 1.00 96.25 289 GLU A N 1
ATOM 2155 C CA . GLU A 1 289 ? 3.235 0.274 5.497 1.00 96.25 289 GLU A CA 1
ATOM 2156 C C . GLU A 1 289 ? 3.303 1.801 5.564 1.00 96.25 289 GLU A C 1
ATOM 2158 O O . GLU A 1 289 ? 2.313 2.478 5.279 1.00 96.25 289 GLU A O 1
ATOM 2163 N N . SER A 1 290 ? 4.465 2.337 5.921 1.00 91.31 290 SER A N 1
ATOM 2164 C CA . SER A 1 290 ? 4.700 3.774 6.031 1.00 91.31 290 SER A CA 1
ATOM 2165 C C . SER A 1 290 ? 5.748 4.201 5.007 1.00 91.31 290 SER A C 1
ATOM 2167 O O . SER A 1 290 ? 5.390 4.581 3.893 1.00 91.31 290 SER A O 1
ATOM 2169 N N . GLN A 1 291 ? 7.031 4.113 5.352 1.00 80.19 291 GLN A N 1
ATOM 2170 C CA . GLN A 1 291 ? 8.125 4.616 4.531 1.00 80.19 291 GLN A CA 1
ATOM 2171 C C . GLN A 1 291 ? 9.390 3.775 4.683 1.00 80.19 291 GLN A C 1
ATOM 2173 O O . GLN A 1 291 ? 9.465 2.837 5.474 1.00 80.19 291 GLN A O 1
ATOM 2178 N N . PHE A 1 292 ? 10.432 4.147 3.948 1.00 66.00 292 PHE A N 1
ATOM 2179 C CA . PHE A 1 292 ? 11.747 3.542 4.078 1.00 66.00 292 PHE A CA 1
ATOM 2180 C C . PHE A 1 292 ? 12.618 4.264 5.102 1.00 66.00 292 PHE A C 1
ATOM 2182 O O . PHE A 1 292 ? 12.681 5.492 5.150 1.00 66.00 292 PHE A O 1
ATOM 2189 N N . PHE A 1 293 ? 13.353 3.483 5.888 1.00 52.34 293 PHE A N 1
ATOM 2190 C CA . PHE A 1 293 ? 14.359 3.986 6.807 1.00 52.34 293 PHE A CA 1
ATOM 2191 C C . PHE A 1 293 ? 15.754 3.891 6.174 1.00 52.34 293 PHE A C 1
ATOM 2193 O O . PHE A 1 293 ? 16.289 2.790 6.019 1.00 52.34 293 PHE A O 1
ATOM 2200 N N . ASP A 1 294 ? 16.373 5.042 5.885 1.00 48.31 294 ASP A N 1
ATOM 2201 C CA . ASP A 1 294 ? 17.794 5.129 5.528 1.00 48.31 294 ASP A CA 1
ATOM 2202 C C . ASP A 1 294 ? 18.677 5.201 6.798 1.00 48.31 294 ASP A C 1
ATOM 2204 O O . ASP A 1 294 ? 18.635 6.190 7.542 1.00 48.31 294 ASP A O 1
ATOM 2208 N N . PRO A 1 295 ? 19.513 4.184 7.074 1.00 40.22 295 PRO A N 1
ATOM 2209 C CA . PRO A 1 295 ? 20.407 4.179 8.224 1.00 40.22 295 PRO A CA 1
ATOM 2210 C C . PRO A 1 295 ? 21.557 5.188 8.131 1.00 40.22 295 PRO A C 1
ATOM 2212 O O . PRO A 1 295 ? 22.114 5.522 9.179 1.00 40.22 295 PRO A O 1
ATOM 2215 N N . GLU A 1 296 ? 21.945 5.675 6.946 1.00 43.47 296 GLU A N 1
ATOM 2216 C CA . GLU A 1 296 ? 23.060 6.626 6.810 1.00 43.47 296 GLU A CA 1
ATOM 2217 C C . GLU A 1 296 ? 22.728 7.989 7.430 1.00 43.47 296 GLU A C 1
ATOM 2219 O O . GLU A 1 296 ? 23.599 8.645 8.007 1.00 43.47 296 GLU A O 1
ATOM 2224 N N . THR A 1 297 ? 21.445 8.360 7.456 1.00 45.31 297 THR A N 1
ATOM 2225 C CA . THR A 1 297 ? 20.968 9.566 8.149 1.00 45.31 297 THR A CA 1
ATOM 2226 C C . THR A 1 297 ? 20.781 9.376 9.662 1.00 45.31 297 THR A C 1
ATOM 2228 O O . THR A 1 297 ? 20.787 10.364 10.402 1.00 45.31 297 THR A O 1
ATOM 2231 N N . LYS A 1 298 ? 20.644 8.132 10.163 1.00 43.88 298 LYS A N 1
ATOM 2232 C CA . LYS A 1 298 ? 20.251 7.851 11.568 1.00 43.88 298 LYS A CA 1
ATOM 2233 C C . LYS A 1 298 ? 21.100 6.820 12.340 1.00 43.88 298 LYS A C 1
ATOM 2235 O O . LYS A 1 298 ? 20.774 6.500 13.482 1.00 43.88 298 LYS A O 1
ATOM 2240 N N . GLY A 1 299 ? 22.233 6.367 11.799 1.00 34.62 299 GLY A N 1
ATOM 2241 C CA . GLY A 1 299 ? 23.334 5.735 12.542 1.00 34.62 299 GLY A CA 1
ATOM 2242 C C . GLY A 1 299 ? 23.067 4.340 13.129 1.00 34.62 299 GLY A C 1
ATOM 2243 O O . GLY A 1 299 ? 23.202 4.149 14.339 1.00 34.62 299 GLY A O 1
ATOM 2244 N N . GLY A 1 300 ? 22.768 3.337 12.293 1.00 39.25 300 GLY A N 1
ATOM 2245 C CA . GLY A 1 300 ? 22.618 1.937 12.726 1.00 39.25 300 GLY A CA 1
ATOM 2246 C C . GLY A 1 300 ? 23.148 0.914 11.714 1.00 39.25 300 GLY A C 1
ATOM 2247 O O . GLY A 1 300 ? 22.983 1.077 10.516 1.00 39.25 300 GLY A O 1
ATOM 2248 N N . ALA A 1 301 ? 23.785 -0.159 12.196 1.00 34.62 301 ALA A N 1
ATOM 2249 C CA . ALA A 1 301 ? 24.541 -1.140 11.399 1.00 34.62 301 ALA A CA 1
ATOM 2250 C C . ALA A 1 301 ? 23.696 -2.182 10.620 1.00 34.62 301 ALA A C 1
ATOM 2252 O O . ALA A 1 301 ? 24.176 -3.285 10.362 1.00 34.62 301 ALA A O 1
ATOM 2253 N N . PHE A 1 302 ? 22.457 -1.851 10.252 1.00 38.97 302 PHE A N 1
ATOM 2254 C CA . PHE A 1 302 ? 21.604 -2.680 9.395 1.00 38.97 302 PHE A CA 1
ATOM 2255 C C . PHE A 1 302 ? 21.205 -1.844 8.179 1.00 38.97 302 PHE A C 1
ATOM 2257 O O . PHE A 1 302 ? 20.471 -0.875 8.327 1.00 38.97 302 PHE A O 1
ATOM 2264 N N . ALA A 1 303 ? 21.761 -2.179 7.016 1.00 40.50 303 ALA A N 1
ATOM 2265 C CA . ALA A 1 303 ? 21.514 -1.511 5.742 1.00 40.50 303 ALA A CA 1
ATOM 2266 C C . ALA A 1 303 ? 20.043 -1.678 5.323 1.00 40.50 303 ALA A C 1
ATOM 2268 O O . ALA A 1 303 ? 19.644 -2.811 5.090 1.00 40.50 303 ALA A O 1
ATOM 2269 N N . GLY A 1 304 ? 19.283 -0.577 5.247 1.00 51.75 304 GLY A N 1
ATOM 2270 C CA . GLY A 1 304 ? 17.925 -0.481 4.693 1.00 51.75 304 GLY A CA 1
ATOM 2271 C C . GLY A 1 304 ? 16.845 -1.320 5.388 1.00 51.75 304 GLY A C 1
ATOM 2272 O O . GLY A 1 304 ? 16.933 -2.539 5.480 1.00 51.75 304 GLY A O 1
ATOM 2273 N N . GLY A 1 305 ? 15.780 -0.679 5.859 1.00 61.53 305 GLY A N 1
ATOM 2274 C CA . GLY A 1 305 ? 14.596 -1.391 6.339 1.00 61.53 305 GLY A CA 1
ATOM 2275 C C . GLY A 1 305 ? 13.336 -0.657 5.924 1.00 61.53 305 GLY A C 1
ATOM 2276 O O . GLY A 1 305 ? 13.271 0.565 6.044 1.00 61.53 305 GLY A O 1
ATOM 2277 N N . THR A 1 306 ? 12.343 -1.398 5.452 1.00 79.44 306 THR A N 1
ATOM 2278 C CA . THR A 1 306 ? 10.991 -0.876 5.261 1.00 79.44 306 THR A CA 1
ATOM 2279 C C . THR A 1 306 ? 10.340 -0.738 6.631 1.00 79.44 306 THR A C 1
ATOM 2281 O O . THR A 1 306 ? 10.516 -1.592 7.517 1.00 79.44 306 THR A O 1
ATOM 2284 N N . LEU A 1 307 ? 9.677 0.391 6.842 1.00 89.31 307 LEU A N 1
ATOM 2285 C CA . LEU A 1 307 ? 9.057 0.741 8.099 1.00 89.31 307 LEU A CA 1
ATOM 2286 C C . LEU A 1 307 ? 7.542 0.678 7.956 1.00 89.31 307 LEU A C 1
ATOM 2288 O O . LEU A 1 307 ? 6.947 1.248 7.045 1.00 89.31 307 LEU A O 1
ATOM 2292 N N . ALA A 1 308 ? 6.915 0.064 8.949 1.00 94.88 308 ALA A N 1
ATOM 2293 C CA . ALA A 1 308 ? 5.470 0.050 9.089 1.00 94.88 308 ALA A CA 1
ATOM 2294 C C . ALA A 1 308 ? 5.060 0.452 10.510 1.00 94.88 308 ALA A C 1
ATOM 2296 O O . ALA A 1 308 ? 5.859 0.407 11.451 1.00 94.88 308 ALA A O 1
ATOM 2297 N N . VAL A 1 309 ? 3.793 0.814 10.677 1.00 96.81 309 VAL A N 1
ATOM 2298 C CA . VAL A 1 309 ? 3.183 1.113 11.976 1.00 96.81 309 VAL A CA 1
ATOM 2299 C C . VAL A 1 309 ? 2.368 -0.082 12.425 1.00 96.81 309 VAL A C 1
ATOM 2301 O O . VAL A 1 309 ? 1.484 -0.515 11.692 1.00 96.81 309 VAL A O 1
ATOM 2304 N N . ASP A 1 310 ? 2.629 -0.633 13.608 1.00 97.50 310 ASP A N 1
ATOM 2305 C CA . ASP A 1 310 ? 1.884 -1.793 14.092 1.00 97.50 310 ASP A CA 1
ATOM 2306 C C . ASP A 1 310 ? 0.512 -1.468 14.691 1.00 97.50 310 ASP A C 1
ATOM 2308 O O . ASP A 1 310 ? 0.198 -0.359 15.126 1.00 97.50 310 ASP A O 1
ATOM 2312 N N . SER A 1 311 ? -0.309 -2.513 14.749 1.00 98.12 311 SER A N 1
ATOM 2313 C CA . SER A 1 311 ? -1.703 -2.507 15.177 1.00 98.12 311 SER A CA 1
ATOM 2314 C C . SER A 1 311 ? -1.953 -1.915 16.553 1.00 98.12 311 SER A C 1
ATOM 2316 O O . SER A 1 311 ? -3.055 -1.426 16.803 1.00 98.12 311 SER A O 1
ATOM 2318 N N . ARG A 1 312 ? -0.965 -1.896 17.453 1.00 97.75 312 ARG A N 1
ATOM 2319 C CA . ARG A 1 312 ? -1.139 -1.309 18.789 1.00 97.75 312 ARG A CA 1
ATOM 2320 C C . ARG A 1 312 ? -1.353 0.207 18.716 1.00 97.75 312 ARG A C 1
ATOM 2322 O O . ARG A 1 312 ? -1.984 0.744 19.621 1.00 97.75 312 ARG A O 1
ATOM 2329 N N . ALA A 1 313 ? -0.886 0.868 17.652 1.00 97.31 313 ALA A N 1
ATOM 2330 C CA . ALA A 1 313 ? -1.072 2.303 17.447 1.00 97.31 313 ALA A CA 1
ATOM 2331 C C . ALA A 1 313 ? -2.505 2.677 17.029 1.00 97.31 313 ALA A C 1
ATOM 2333 O O . ALA A 1 313 ? -3.005 3.726 17.431 1.00 97.31 313 ALA A O 1
ATOM 2334 N N . PHE A 1 314 ? -3.171 1.829 16.237 1.00 98.00 314 PHE A N 1
ATOM 2335 C CA . PHE A 1 314 ? -4.424 2.188 15.557 1.00 98.00 314 PHE A CA 1
ATOM 2336 C C . PHE A 1 314 ? -5.631 1.312 15.905 1.00 98.00 314 PHE A C 1
ATOM 2338 O O . PHE A 1 314 ? -6.760 1.686 15.589 1.00 98.00 314 PHE A O 1
ATOM 2345 N N . ALA A 1 315 ? -5.450 0.167 16.572 1.00 98.31 315 ALA A N 1
ATOM 2346 C CA . ALA A 1 315 ? -6.545 -0.776 16.820 1.00 98.31 315 ALA A CA 1
ATOM 2347 C C . ALA A 1 315 ? -7.721 -0.164 17.592 1.00 98.31 315 ALA A C 1
ATOM 2349 O O . ALA A 1 315 ? -8.872 -0.460 17.277 1.00 98.31 315 ALA A O 1
ATOM 2350 N N . GLN A 1 316 ? -7.452 0.712 18.568 1.00 98.12 316 GLN A N 1
ATOM 2351 C CA . GLN A 1 316 ? -8.519 1.390 19.306 1.00 98.12 316 GLN A CA 1
ATOM 2352 C C . GLN A 1 316 ? -9.310 2.343 18.404 1.00 98.12 316 GLN A C 1
ATOM 2354 O O . GLN A 1 316 ? -10.535 2.311 18.413 1.00 98.12 316 GLN A O 1
ATOM 2359 N N . ALA A 1 317 ? -8.627 3.140 17.581 1.00 98.31 317 ALA A N 1
ATOM 2360 C CA . ALA A 1 317 ? -9.288 4.069 16.670 1.00 98.31 317 ALA A CA 1
ATOM 2361 C C . ALA A 1 317 ? -10.121 3.341 15.608 1.00 98.31 317 ALA A C 1
ATOM 2363 O O . ALA A 1 317 ? -11.222 3.781 15.283 1.00 98.31 317 ALA A O 1
ATOM 2364 N N . VAL A 1 318 ? -9.630 2.200 15.111 1.00 98.56 318 VAL A N 1
ATOM 2365 C CA . VAL A 1 318 ? -10.416 1.320 14.237 1.00 98.56 318 VAL A CA 1
ATOM 2366 C C . VAL A 1 318 ? -11.660 0.833 14.976 1.00 98.56 318 VAL A C 1
ATOM 2368 O O . VAL A 1 318 ? -12.761 1.008 14.467 1.00 98.56 318 VAL A O 1
ATOM 2371 N N . ALA A 1 319 ? -11.523 0.286 16.187 1.00 98.44 319 ALA A N 1
ATOM 2372 C CA . ALA A 1 319 ? -12.664 -0.197 16.965 1.00 98.44 319 ALA A CA 1
ATOM 2373 C C . ALA A 1 319 ? -13.720 0.899 17.210 1.00 98.44 319 ALA A C 1
ATOM 2375 O O . ALA A 1 319 ? -14.916 0.646 17.052 1.00 98.44 319 ALA A O 1
ATOM 2376 N N . ASP A 1 320 ? -13.283 2.118 17.529 1.00 98.25 320 ASP A N 1
ATOM 2377 C CA . ASP A 1 320 ? -14.163 3.269 17.742 1.00 98.25 320 ASP A CA 1
ATOM 2378 C C . ASP A 1 320 ? -14.904 3.667 16.453 1.00 98.25 320 ASP A C 1
ATOM 2380 O O . ASP A 1 320 ? -16.112 3.920 16.484 1.00 98.25 320 ASP A O 1
ATOM 2384 N N . ALA A 1 321 ? -14.215 3.667 15.305 1.00 97.62 321 ALA A N 1
ATOM 2385 C CA . ALA A 1 321 ? -14.825 3.943 14.004 1.00 97.62 321 ALA A CA 1
ATOM 2386 C C . ALA A 1 321 ? -15.888 2.895 13.635 1.00 97.62 321 ALA A C 1
ATOM 2388 O O . ALA A 1 321 ? -16.989 3.253 13.214 1.00 97.62 321 ALA A O 1
ATOM 2389 N N . LEU A 1 322 ? -15.603 1.608 13.859 1.00 97.12 322 LEU A N 1
ATOM 2390 C CA . LEU A 1 322 ? -16.554 0.522 13.593 1.00 97.12 322 LEU A CA 1
ATOM 2391 C C . LEU A 1 322 ? -17.782 0.587 14.509 1.00 97.12 322 LEU A C 1
ATOM 2393 O O . LEU A 1 322 ? -18.907 0.362 14.060 1.00 97.12 322 LEU A O 1
ATOM 2397 N N . ALA A 1 323 ? -17.594 0.940 15.782 1.00 96.69 323 ALA A N 1
ATOM 2398 C CA . ALA A 1 323 ? -18.704 1.148 16.707 1.00 96.69 323 ALA A CA 1
ATOM 2399 C C . ALA A 1 323 ? -19.599 2.323 16.268 1.00 96.69 323 ALA A C 1
ATOM 2401 O O . ALA A 1 323 ? -20.827 2.217 16.312 1.00 96.69 323 ALA A O 1
ATOM 2402 N N . ALA A 1 324 ? -18.999 3.422 15.797 1.00 94.50 324 ALA A N 1
ATOM 2403 C CA . ALA A 1 324 ? -19.737 4.567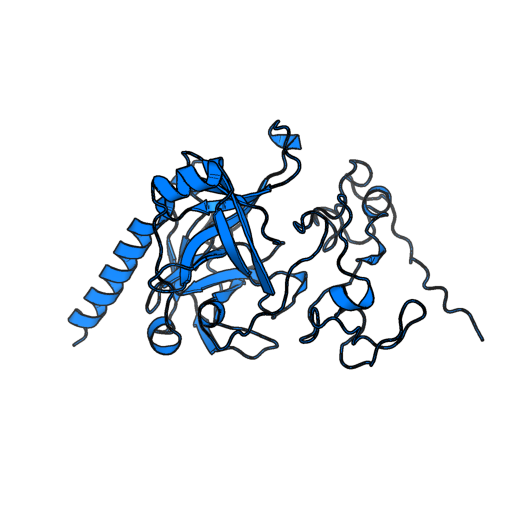 15.267 1.00 94.50 324 ALA A CA 1
ATOM 2404 C C . ALA A 1 324 ? -20.518 4.219 13.986 1.00 94.50 324 ALA A C 1
ATOM 2406 O O . ALA A 1 324 ? -21.657 4.662 13.820 1.00 94.50 324 ALA A O 1
ATOM 2407 N N . GLU A 1 325 ? -19.945 3.394 13.104 1.00 92.19 325 GLU A N 1
ATOM 2408 C CA . GLU A 1 325 ? -20.632 2.886 11.913 1.00 92.19 325 GLU A CA 1
ATOM 2409 C C . GLU A 1 325 ? -21.871 2.050 12.267 1.00 92.19 325 GLU A C 1
ATOM 2411 O O . GLU A 1 325 ? -22.896 2.194 11.595 1.00 92.19 325 GLU A O 1
ATOM 2416 N N . GLY A 1 326 ? -21.791 1.195 13.291 1.00 86.50 326 GLY A N 1
ATOM 2417 C CA . GLY A 1 326 ? -22.920 0.383 13.760 1.00 86.50 326 GLY A CA 1
ATOM 2418 C C . GLY A 1 326 ? -24.032 1.223 14.395 1.00 86.50 326 GLY A C 1
ATOM 2419 O O . GLY A 1 326 ? -25.199 1.082 14.040 1.00 86.50 326 GLY A O 1
ATOM 2420 N N . ALA A 1 327 ? -23.678 2.180 15.259 1.00 86.62 327 ALA A N 1
ATOM 2421 C CA . ALA A 1 327 ? -24.657 3.072 15.887 1.00 86.62 327 ALA A CA 1
ATOM 2422 C C . ALA A 1 327 ? -25.417 3.945 14.866 1.00 86.62 327 ALA A C 1
ATOM 2424 O O . ALA A 1 327 ? -26.592 4.259 15.057 1.00 86.62 327 ALA A O 1
ATOM 2425 N N . ALA A 1 328 ? -24.757 4.336 13.770 1.00 78.88 328 ALA A N 1
ATOM 2426 C CA . ALA A 1 328 ? -25.388 5.095 12.693 1.00 78.88 328 ALA A CA 1
ATOM 2427 C C . ALA A 1 328 ? -26.413 4.275 11.883 1.00 78.88 328 ALA A C 1
ATOM 2429 O O . ALA A 1 328 ? -27.317 4.871 11.301 1.00 78.88 328 ALA A O 1
ATOM 2430 N N . GLU A 1 329 ? -26.289 2.943 11.837 1.00 77.00 329 GLU A N 1
ATOM 2431 C CA . GLU A 1 329 ? -27.291 2.066 11.212 1.00 77.00 329 GLU A CA 1
ATOM 2432 C C . GLU A 1 329 ? -28.525 1.909 12.098 1.00 77.00 329 GLU A C 1
ATOM 2434 O O . GLU A 1 329 ? -29.639 2.107 11.621 1.00 77.00 329 GLU A O 1
ATOM 2439 N N . GLU A 1 330 ? -28.336 1.639 13.392 1.00 73.31 330 GLU A N 1
ATOM 2440 C CA . GLU A 1 330 ? -29.445 1.452 14.340 1.00 73.31 330 GLU A CA 1
ATOM 2441 C C . GLU A 1 330 ? -30.327 2.704 14.485 1.00 73.31 330 GLU A C 1
ATOM 2443 O O . GLU A 1 330 ? -31.514 2.600 14.776 1.00 73.31 330 GLU A O 1
ATOM 2448 N N . GLY A 1 331 ? -29.762 3.898 14.284 1.00 62.09 331 GLY A N 1
ATOM 2449 C CA . GLY A 1 331 ? -30.510 5.159 14.299 1.00 62.09 331 GLY A CA 1
ATOM 2450 C C . GLY A 1 331 ? -31.192 5.530 12.975 1.00 62.09 331 GLY A C 1
ATOM 2451 O O . GLY A 1 331 ? -31.879 6.553 12.929 1.00 62.09 331 GLY A O 1
ATOM 2452 N N . ALA A 1 332 ? -30.963 4.767 11.900 1.00 61.28 332 ALA A N 1
ATOM 2453 C CA . ALA A 1 332 ? -31.545 4.995 10.576 1.00 61.28 332 ALA A CA 1
ATOM 2454 C C . ALA A 1 332 ? -32.744 4.075 10.259 1.00 61.28 332 ALA A C 1
ATOM 2456 O O . ALA A 1 332 ? -33.444 4.336 9.275 1.00 61.28 332 ALA A O 1
ATOM 2457 N N . GLU A 1 333 ? -32.977 3.037 11.072 1.00 48.44 333 GLU A N 1
ATOM 2458 C CA . GLU A 1 333 ? -34.193 2.199 11.081 1.00 48.44 333 GLU A CA 1
ATOM 2459 C C . GLU A 1 333 ? -35.314 2.794 11.952 1.00 48.44 333 GLU A C 1
ATOM 2461 O O . GLU A 1 333 ? -36.496 2.633 11.560 1.00 48.44 333 GLU A O 1
#

Sequence (333 aa):
MQPIAGALRGGDDSCRWASDRACDEPGIGTGVCADGTDTTDCAPVAWLRHRDNSCITAFDGVCNEPSSAEFQGDGRCEALTDTADCMGRLRPAEAMDHFFGRDDRYLVDTTVLPFRAVGLLTLADGGGCTGTLVGRRTVLTAAHCVLDEEGHLALPQIFEAGLQQGRRQGKARVVAATFPPDYLKSEGEEGFDWALVTIDRDLGVVLGALPVHVLTAEEIAQVRRTGLVVDQAGYSWDTGENLSGHRACRVTMVRPDHSILHECDTTRGDSGSPLLLQTDAGWAIIAVESQFFDPETKGGAFAGGTLAVDSRAFAQAVADALAAEGAAEEGAE

Radius of gyration: 20.38 Å; Cα contacts (8 Å, |Δi|>4): 845; chains: 1; bounding box: 62×40×65 Å

pLDDT: mean 88.04, std 15.6, range [28.41, 98.94]

Mean predicted aligned error: 6.87 Å

Foldseek 3Di:
DDDPPPPPPAAEQQDPCLPVLADCPPPQGVNPDHHSNNCNNCVVVVVLVLAFQQDLCQAVQAAQEPDDPQDHHVHPDHPRRNCCNRVHFARPLNSLQQQVRGPQKDFDQCQDPPQQQKWWFQWPVRFIAIWGFAAQFKIKFWQVRQADPVGDGGHGAKTFGSFRPNDGPDIWGWDDKDFDPCCVVVVRDLQGGMMITGTPGRSCVVRNGAAADEDDPVQQVCLQVPFDFWKWWWDAVRNPRTIMIHGGWGFNHADPSQKTWTSTRGDGRHGQIFTWDQDPVGIHGFWGWHAKDQCVVPPDDDGITGMTGGRVSCNVVSVVVNVVVVVVVVVVD

Solvent-accessible surface area (backbone atoms only — not comparable to full-atom values): 17141 Å² total; per-residue (Å²): 142,76,85,82,73,80,67,81,73,80,53,43,59,80,30,95,57,23,77,73,74,49,16,26,24,58,84,50,24,77,38,84,32,54,79,49,17,23,41,69,37,25,55,93,47,54,89,40,66,89,41,28,31,50,30,92,55,26,56,71,75,55,31,30,21,55,59,58,96,89,43,84,31,74,47,82,32,60,74,48,21,25,32,47,35,56,77,43,37,72,40,58,86,56,33,68,57,43,27,91,52,37,59,70,52,36,67,60,69,34,88,40,86,72,43,22,23,32,19,42,27,37,31,78,89,72,50,57,25,12,27,31,25,55,25,45,36,35,27,39,26,21,28,71,60,37,32,46,98,88,68,47,87,36,62,30,53,37,40,29,20,13,34,42,79,92,42,56,75,42,76,33,42,46,78,49,74,50,57,52,78,59,21,77,75,50,80,60,40,59,35,34,34,36,22,42,35,34,38,80,44,63,51,16,73,78,59,38,47,42,50,74,40,64,77,45,76,65,55,59,52,35,18,75,74,75,32,38,69,26,31,38,49,23,31,24,62,53,23,48,58,27,39,30,28,20,75,72,22,34,34,57,41,80,49,96,65,27,28,28,33,34,65,50,58,45,46,66,17,20,32,5,11,44,32,31,36,83,50,99,92,42,67,22,33,36,28,27,26,47,53,76,46,64,28,89,86,69,77,55,102,60,84,64,35,43,30,24,19,30,22,78,64,46,46,65,61,52,52,52,52,48,52,52,55,52,55,58,52,69,75,71,113

Organism: NCBI:txid1123069

Nearest PDB structures (foldseek):
  7uxg-assembly1_A  TM=8.283E-01  e=1.273E-18  Escherichia coli
  8cn9-assembly4_R  TM=6.746E-01  e=9.344E-09  Homo sapiens
  1w2k-assembly1_H  TM=6.606E-01  e=1.355E-08  Homo sapiens
  3ela-assembly1_H  TM=6.893E-01  e=4.970E-08  Homo sapiens
  1mzd-assembly1_A  TM=6.795E-01  e=2.643E-07  Homo sapiens